Protein AF-A0A971CVR5-F1 (afdb_monomer_lite)

Structure (mmCIF, N/CA/C/O backbone):
data_AF-A0A971CVR5-F1
#
_entry.id   AF-A0A971CVR5-F1
#
loop_
_atom_site.group_PDB
_atom_site.id
_atom_site.type_symbol
_atom_site.label_atom_id
_atom_site.label_alt_id
_atom_site.label_comp_id
_atom_site.label_asym_id
_atom_site.label_entity_id
_atom_site.label_seq_id
_atom_site.pdbx_PDB_ins_code
_atom_site.Cartn_x
_atom_site.Cartn_y
_atom_site.Cartn_z
_atom_site.occupancy
_atom_site.B_iso_or_equiv
_atom_site.auth_seq_id
_atom_site.auth_comp_id
_atom_site.auth_asym_id
_atom_site.auth_atom_id
_atom_site.pdbx_PDB_model_num
ATOM 1 N N . MET A 1 1 ? -31.244 13.844 25.137 1.00 69.19 1 MET A N 1
ATOM 2 C CA . MET A 1 1 ? -29.932 13.414 24.613 1.00 69.19 1 MET A CA 1
ATOM 3 C C . MET A 1 1 ? -29.009 13.255 25.809 1.00 69.19 1 MET A C 1
ATOM 5 O O . MET A 1 1 ? -28.890 14.209 26.566 1.00 69.19 1 MET A O 1
ATOM 9 N N . ASN A 1 2 ? -28.491 12.051 26.063 1.00 87.88 2 ASN A N 1
ATOM 10 C CA . ASN A 1 2 ? -27.611 11.805 27.211 1.00 87.88 2 ASN A CA 1
ATOM 11 C C . ASN A 1 2 ? -26.233 12.445 26.916 1.00 87.88 2 ASN A C 1
ATOM 13 O O . ASN A 1 2 ? -25.740 12.256 25.800 1.00 87.88 2 ASN A O 1
ATOM 17 N N . PRO A 1 3 ? -25.625 13.217 27.841 1.00 91.69 3 PRO A N 1
ATOM 18 C CA . PRO A 1 3 ? -24.295 13.801 27.639 1.00 91.69 3 PRO A CA 1
ATOM 19 C C . PRO A 1 3 ? -23.203 12.768 27.315 1.00 91.69 3 PRO A C 1
ATOM 21 O O . PRO A 1 3 ? -22.214 13.131 26.688 1.00 91.69 3 PRO A O 1
ATOM 24 N N . ASP A 1 4 ? -23.394 11.492 27.661 1.00 93.69 4 ASP A N 1
ATOM 25 C CA . ASP A 1 4 ? -22.444 10.414 27.360 1.00 93.69 4 ASP A CA 1
ATOM 26 C C . ASP A 1 4 ? -22.493 9.903 25.908 1.00 93.69 4 ASP A C 1
ATOM 28 O O . ASP A 1 4 ? -21.575 9.206 25.477 1.00 93.69 4 ASP A O 1
ATOM 32 N N . CYS A 1 5 ? -23.530 10.236 25.126 1.00 96.50 5 CYS A N 1
ATOM 33 C CA . CYS A 1 5 ? -23.702 9.709 23.766 1.00 96.50 5 CYS A CA 1
ATOM 34 C C . CYS A 1 5 ? -22.482 9.916 22.840 1.00 96.50 5 CYS A C 1
ATOM 36 O O . CYS A 1 5 ? -22.153 8.973 22.124 1.00 96.50 5 CYS A O 1
ATOM 38 N N . PRO A 1 6 ? -21.800 11.081 22.811 1.00 96.31 6 PRO A N 1
ATOM 39 C CA . PRO A 1 6 ? -20.625 11.273 21.960 1.00 96.31 6 PRO A CA 1
ATOM 40 C C . PRO A 1 6 ? -19.495 10.289 22.285 1.00 96.31 6 PRO A C 1
ATOM 42 O O . PRO A 1 6 ? -19.036 9.586 21.393 1.00 96.31 6 PRO A O 1
ATOM 45 N N . ARG A 1 7 ? -19.143 10.144 23.569 1.00 96.88 7 ARG A N 1
ATOM 46 C CA . ARG A 1 7 ? -18.097 9.213 24.022 1.00 96.88 7 ARG A CA 1
ATOM 47 C C . ARG A 1 7 ? -18.426 7.761 23.670 1.00 96.88 7 ARG A C 1
ATOM 49 O O . ARG A 1 7 ? -17.560 6.999 23.261 1.00 96.88 7 ARG A O 1
ATOM 56 N N . ILE A 1 8 ? -19.696 7.378 23.793 1.00 97.31 8 ILE A N 1
ATOM 57 C CA . ILE A 1 8 ? -20.152 6.023 23.459 1.00 97.31 8 ILE A CA 1
ATOM 58 C C . ILE A 1 8 ? -20.068 5.738 21.954 1.00 97.31 8 ILE A C 1
ATOM 60 O O . ILE A 1 8 ? -19.832 4.594 21.563 1.00 97.31 8 ILE A O 1
ATOM 64 N N . ARG A 1 9 ? -20.229 6.749 21.091 1.00 97.31 9 ARG A N 1
ATOM 65 C CA . ARG A 1 9 ? -20.032 6.582 19.641 1.00 97.31 9 ARG A CA 1
ATOM 66 C C . ARG A 1 9 ? -18.574 6.295 19.293 1.00 97.31 9 ARG A C 1
ATOM 68 O O . ARG A 1 9 ? -18.331 5.434 18.449 1.00 97.31 9 ARG A O 1
ATOM 75 N N . ASP A 1 10 ? -17.639 6.941 19.984 1.00 97.12 10 ASP A N 1
ATOM 76 C CA . ASP A 1 10 ? -16.209 6.662 19.824 1.00 97.12 10 ASP A CA 1
ATOM 77 C C . ASP A 1 10 ? -15.906 5.216 20.248 1.00 97.12 10 ASP A C 1
ATOM 79 O O . ASP A 1 10 ? -15.412 4.432 19.439 1.00 97.12 10 ASP A O 1
ATOM 83 N N . TYR A 1 11 ? -16.376 4.793 21.431 1.00 97.81 11 TYR A N 1
ATOM 84 C CA . TYR A 1 11 ? -16.236 3.398 21.881 1.00 97.81 11 TYR A CA 1
ATOM 85 C C . TYR A 1 11 ? -16.892 2.386 20.938 1.00 97.81 11 TYR A C 1
ATOM 87 O O . TYR A 1 11 ? -16.401 1.274 20.779 1.00 97.81 11 TYR A O 1
ATOM 95 N N . THR A 1 12 ? -17.999 2.748 20.287 1.00 97.81 12 THR A N 1
ATOM 96 C CA . THR A 1 12 ? -18.646 1.879 19.293 1.00 97.81 12 THR A CA 1
ATOM 97 C C . THR A 1 12 ? -17.744 1.663 18.073 1.00 97.81 12 THR A C 1
ATOM 99 O O . THR A 1 12 ? -17.673 0.547 17.559 1.00 97.81 12 THR A O 1
ATOM 102 N N . SER A 1 13 ? -17.045 2.710 17.624 1.00 96.38 13 SER A N 1
ATOM 103 C CA . SER A 1 13 ? -16.100 2.637 16.500 1.00 96.38 13 SER A CA 1
ATOM 104 C C . SER A 1 13 ? -14.871 1.795 16.858 1.00 96.38 13 SER A C 1
ATOM 106 O O . SER A 1 13 ? -14.452 0.937 16.076 1.00 96.38 13 SER A O 1
ATOM 108 N N . ASP A 1 14 ? -14.357 1.975 18.075 1.00 97.50 14 ASP A N 1
ATOM 109 C CA . ASP A 1 14 ? -13.241 1.198 18.616 1.00 97.50 14 ASP A CA 1
ATOM 110 C C . ASP A 1 14 ? -13.609 -0.284 18.789 1.00 97.50 14 ASP A C 1
ATOM 112 O O . ASP A 1 14 ? -12.814 -1.168 18.468 1.00 97.50 14 ASP A O 1
ATOM 116 N N . ALA A 1 15 ? -14.835 -0.577 19.238 1.00 97.75 15 ALA A N 1
ATOM 117 C CA . ALA A 1 15 ? -15.323 -1.945 19.405 1.00 97.75 15 ALA A CA 1
ATOM 118 C C . ALA A 1 15 ? -15.439 -2.684 18.067 1.00 97.75 15 ALA A C 1
ATOM 120 O O . ALA A 1 15 ? -15.065 -3.850 17.974 1.00 97.75 15 ALA A O 1
ATOM 121 N N . ILE A 1 16 ? -15.938 -2.016 17.022 1.00 96.38 16 ILE A N 1
ATOM 122 C CA . ILE A 1 16 ? -16.038 -2.603 15.675 1.00 96.38 16 ILE A CA 1
ATOM 123 C C . ILE A 1 16 ? -14.648 -2.839 15.080 1.00 96.38 16 ILE A C 1
ATOM 125 O O . ILE A 1 16 ? -14.420 -3.864 14.447 1.00 96.38 16 ILE A O 1
ATOM 129 N N . SER A 1 17 ? -13.697 -1.948 15.364 1.00 94.75 17 SER A N 1
ATOM 130 C CA . SER A 1 17 ? -12.302 -2.096 14.934 1.00 94.75 17 SER A CA 1
ATOM 131 C C . SER A 1 17 ? -11.504 -3.113 15.769 1.00 94.75 17 SER A C 1
ATOM 133 O O . SER A 1 17 ? -10.343 -3.374 15.461 1.00 94.75 17 SER A O 1
ATOM 135 N N . GLY A 1 18 ? -12.090 -3.675 16.836 1.00 95.69 18 GLY A N 1
ATOM 136 C CA . GLY A 1 18 ? -11.433 -4.632 17.732 1.00 95.69 18 GLY A CA 1
ATOM 137 C C . GLY A 1 18 ? -10.331 -4.033 18.613 1.00 95.69 18 GLY A C 1
ATOM 138 O O . GLY A 1 18 ? -9.463 -4.767 19.079 1.00 95.69 18 GLY A O 1
ATOM 139 N N . ILE A 1 19 ? -10.337 -2.712 18.825 1.00 97.31 19 ILE A N 1
ATOM 140 C CA . ILE A 1 19 ? -9.318 -1.991 19.612 1.00 97.31 19 ILE A CA 1
ATOM 141 C C . ILE A 1 19 ? -9.831 -1.515 20.978 1.00 97.31 19 ILE A C 1
ATOM 143 O O . ILE A 1 19 ? -9.056 -0.954 21.753 1.00 97.31 19 ILE A O 1
ATOM 147 N N . LEU A 1 20 ? -11.117 -1.726 21.285 1.00 97.12 20 LEU A N 1
ATOM 148 C CA . LEU A 1 20 ? -11.704 -1.304 22.556 1.00 97.12 20 LEU A CA 1
ATOM 149 C C . LEU A 1 20 ? -11.209 -2.194 23.715 1.00 97.12 20 LEU A C 1
ATOM 151 O O . LEU A 1 20 ? -11.347 -3.415 23.639 1.00 97.12 20 LEU A O 1
ATOM 155 N N . PRO A 1 21 ? -10.676 -1.622 24.809 1.00 96.00 21 PRO A N 1
ATOM 156 C CA . PRO A 1 21 ? -10.308 -2.394 25.993 1.00 96.00 21 PRO A CA 1
ATOM 157 C C . PRO A 1 21 ? -11.518 -3.072 26.655 1.00 96.00 21 PRO A C 1
ATOM 159 O O . PRO A 1 21 ? -12.593 -2.480 26.758 1.00 96.00 21 PRO A O 1
ATOM 162 N N . GLU A 1 22 ? -11.327 -4.269 27.226 1.00 94.62 22 GLU A N 1
ATOM 163 C CA . GLU A 1 22 ? -12.397 -5.034 27.904 1.00 94.62 22 GLU A CA 1
ATOM 164 C C . GLU A 1 22 ? -13.122 -4.241 29.010 1.00 94.62 22 GLU A C 1
ATOM 166 O O . GLU A 1 22 ? -14.316 -4.434 29.254 1.00 94.62 22 GLU A O 1
ATOM 171 N N . ALA A 1 23 ? -12.410 -3.338 29.695 1.00 92.75 23 ALA A N 1
ATOM 172 C CA . ALA A 1 23 ? -12.989 -2.485 30.731 1.00 92.75 23 ALA A CA 1
ATOM 173 C C . ALA A 1 23 ? -14.074 -1.548 30.168 1.00 92.75 23 ALA A C 1
ATOM 175 O O . ALA A 1 23 ? -15.114 -1.353 30.803 1.00 92.75 23 ALA A O 1
ATOM 176 N N . ASP A 1 24 ? -13.858 -1.026 28.961 1.00 96.44 24 ASP A N 1
ATOM 177 C CA . ASP A 1 24 ? -14.758 -0.085 28.297 1.00 96.44 24 ASP A CA 1
ATOM 178 C C . ASP A 1 24 ? -15.895 -0.804 27.551 1.00 96.44 24 ASP A C 1
ATOM 180 O O . ASP A 1 24 ? -16.982 -0.243 27.394 1.00 96.44 24 ASP A O 1
ATOM 184 N N . GLU A 1 25 ? -15.715 -2.077 27.175 1.00 97.19 25 GLU A N 1
ATOM 185 C CA . GLU A 1 25 ? -16.780 -2.890 26.568 1.00 97.19 25 GLU A CA 1
ATOM 186 C C . GLU A 1 25 ? -18.010 -3.024 27.471 1.00 97.19 25 GLU A C 1
ATOM 188 O O . GLU A 1 25 ? -19.149 -3.005 26.991 1.00 97.19 25 GLU A O 1
ATOM 193 N N . ARG A 1 26 ? -17.803 -3.168 28.787 1.00 96.31 26 ARG A N 1
ATOM 194 C CA . ARG A 1 26 ? -18.912 -3.271 29.745 1.00 96.31 26 ARG A CA 1
ATOM 195 C C . ARG A 1 26 ? -19.716 -1.976 29.789 1.00 96.31 26 ARG A C 1
ATOM 197 O O . ARG A 1 26 ? -20.938 -2.028 29.688 1.00 96.31 26 ARG A O 1
ATOM 204 N N . ALA A 1 27 ? -19.031 -0.836 29.875 1.00 95.62 27 ALA A N 1
ATOM 205 C CA . ALA A 1 27 ? -19.663 0.481 29.886 1.00 95.62 27 ALA A CA 1
ATOM 206 C C . ALA A 1 27 ? -20.414 0.763 28.573 1.00 95.62 27 ALA A C 1
ATOM 208 O O . ALA A 1 27 ? -21.533 1.281 28.591 1.00 95.62 27 ALA A O 1
ATOM 209 N N . LEU A 1 28 ? -19.833 0.368 27.435 1.00 97.75 28 LEU A N 1
ATOM 210 C CA . LEU A 1 28 ? -20.495 0.425 26.135 1.00 97.75 28 LEU A CA 1
ATOM 211 C C . LEU A 1 28 ? -21.785 -0.410 26.138 1.00 97.75 28 LEU A C 1
ATOM 213 O O . LEU A 1 28 ? -22.838 0.095 25.751 1.00 97.75 28 LEU A O 1
ATOM 217 N N . ARG A 1 29 ? -21.730 -1.660 26.611 1.00 97.88 29 ARG A N 1
ATOM 218 C CA . ARG A 1 29 ? -22.889 -2.566 26.655 1.00 97.88 29 ARG A CA 1
ATOM 219 C C . ARG A 1 29 ? -24.017 -2.016 27.528 1.00 97.88 29 ARG A C 1
ATOM 221 O O . ARG A 1 29 ? -25.142 -1.901 27.050 1.00 97.88 29 ARG A O 1
ATOM 228 N N . GLU A 1 30 ? -23.697 -1.590 28.749 1.00 97.00 30 GLU A N 1
ATOM 229 C CA . GLU A 1 30 ? -24.663 -0.985 29.676 1.00 97.00 30 GLU A CA 1
ATOM 230 C C . GLU A 1 30 ? -25.354 0.243 29.060 1.00 97.00 30 GLU A C 1
ATOM 232 O O . GLU A 1 30 ? -26.570 0.414 29.180 1.00 97.00 30 GLU A O 1
ATOM 237 N N . HIS A 1 31 ? -24.612 1.085 28.334 1.00 97.62 31 HIS A N 1
ATOM 238 C CA . HIS A 1 31 ? -25.202 2.243 27.667 1.00 97.62 31 HIS A CA 1
ATOM 239 C C . HIS A 1 31 ? -26.087 1.857 26.472 1.00 97.62 31 HIS A C 1
ATOM 241 O O . HIS A 1 31 ? -27.156 2.445 26.286 1.00 97.62 31 HIS A O 1
ATOM 247 N N . LEU A 1 32 ? -25.670 0.891 25.647 1.00 97.69 32 LEU A N 1
ATOM 248 C CA . LEU A 1 32 ? -26.456 0.427 24.495 1.00 97.69 32 LEU A CA 1
ATOM 249 C C . LEU A 1 32 ? -27.779 -0.231 24.921 1.00 97.69 32 LEU A C 1
ATOM 251 O O . LEU A 1 32 ? -28.779 -0.132 24.198 1.00 97.69 32 LEU A O 1
ATOM 255 N N . ASP A 1 33 ? -27.822 -0.829 26.110 1.00 98.00 33 ASP A N 1
ATOM 256 C CA . ASP A 1 33 ? -29.047 -1.366 26.706 1.00 98.00 33 ASP A CA 1
ATOM 257 C C . ASP A 1 33 ? -30.025 -0.246 27.105 1.00 98.00 33 ASP A C 1
ATOM 259 O O . ASP A 1 33 ? -31.235 -0.376 26.899 1.00 98.00 33 ASP A O 1
ATOM 263 N N . GLY A 1 34 ? -29.509 0.895 27.578 1.00 96.94 34 GLY A N 1
ATOM 264 C CA . GLY A 1 34 ? -30.307 2.047 28.016 1.00 96.94 34 GLY A CA 1
ATOM 265 C C . GLY A 1 34 ? -30.623 3.104 26.947 1.00 96.94 34 GLY A C 1
ATOM 266 O O . GLY A 1 34 ? -31.540 3.904 27.139 1.00 96.94 34 GLY A O 1
ATOM 267 N N . CYS A 1 35 ? -29.895 3.148 25.825 1.00 98.12 35 CYS A N 1
ATOM 268 C CA . CYS A 1 35 ? -30.003 4.227 24.837 1.00 98.12 35 CYS A CA 1
ATOM 269 C C . CYS A 1 35 ? -30.315 3.724 23.417 1.00 98.12 35 CYS A C 1
ATOM 271 O O . CYS A 1 35 ? -29.442 3.237 22.696 1.00 98.12 35 CYS A O 1
ATOM 273 N N . ALA A 1 36 ? -31.563 3.920 22.972 1.00 97.31 36 ALA A N 1
ATOM 274 C CA . ALA A 1 36 ? -32.029 3.478 21.653 1.00 97.31 36 ALA A CA 1
ATOM 275 C C . ALA A 1 36 ? -31.284 4.132 20.471 1.00 97.31 36 ALA A C 1
ATOM 277 O O . ALA A 1 36 ? -31.039 3.473 19.461 1.00 97.31 36 ALA A O 1
ATOM 278 N N . ASP A 1 37 ? -30.896 5.406 20.584 1.00 96.62 37 ASP A N 1
ATOM 279 C CA . ASP A 1 37 ? -30.197 6.109 19.501 1.00 96.62 37 ASP A CA 1
ATOM 280 C C . ASP A 1 37 ? -28.762 5.603 19.314 1.00 96.62 37 ASP A C 1
ATOM 282 O O . ASP A 1 37 ? -28.324 5.403 18.180 1.00 96.62 37 ASP A O 1
ATOM 286 N N . CYS A 1 38 ? -28.044 5.337 20.411 1.00 97.69 38 CYS A N 1
ATOM 287 C CA . CYS A 1 38 ? -26.713 4.728 20.356 1.00 97.69 38 CYS A CA 1
ATOM 288 C C . CYS A 1 38 ? -26.777 3.290 19.824 1.00 97.69 38 CYS A C 1
ATOM 290 O O . CYS A 1 38 ? -25.912 2.895 19.047 1.00 97.69 38 CYS A O 1
ATOM 292 N N . ARG A 1 39 ? -27.832 2.532 20.153 1.00 98.19 39 ARG A N 1
ATOM 293 C CA . ARG A 1 39 ? -28.061 1.194 19.588 1.00 98.19 39 ARG A CA 1
ATOM 294 C C . ARG A 1 39 ? -28.249 1.227 18.074 1.00 98.19 39 ARG A C 1
ATOM 296 O O . ARG A 1 39 ? -27.548 0.516 17.363 1.00 98.19 39 ARG A O 1
ATOM 303 N N . ARG A 1 40 ? -29.120 2.112 17.575 1.00 98.25 40 ARG A N 1
ATOM 304 C CA . ARG A 1 40 ? -29.338 2.297 16.129 1.00 98.25 40 ARG A CA 1
ATOM 305 C C . ARG A 1 40 ? -28.052 2.715 15.412 1.00 98.25 40 ARG A C 1
ATOM 307 O O . ARG A 1 40 ? -27.778 2.247 14.309 1.00 98.25 40 ARG A O 1
ATOM 314 N N . TYR A 1 41 ? -27.258 3.585 16.037 1.00 97.19 41 TYR A N 1
ATOM 315 C CA . TYR A 1 41 ? -25.949 3.976 15.516 1.00 97.19 41 TYR A CA 1
ATOM 316 C C . TYR A 1 41 ? -24.994 2.777 15.419 1.00 97.19 41 TYR A C 1
ATOM 318 O O . TYR A 1 41 ? -24.432 2.542 14.353 1.00 97.19 41 TYR A O 1
ATOM 326 N N . ALA A 1 42 ? -24.871 1.980 16.485 1.00 98.00 42 ALA A N 1
ATOM 327 C CA . ALA A 1 42 ? -24.022 0.791 16.499 1.00 98.00 42 ALA A CA 1
ATOM 328 C C . ALA A 1 42 ? -24.444 -0.252 15.453 1.00 98.00 42 ALA A C 1
ATOM 330 O O . ALA A 1 42 ? -23.595 -0.826 14.777 1.00 98.00 42 ALA A O 1
ATOM 331 N N . GLU A 1 43 ? -25.747 -0.474 15.276 1.00 98.44 43 GLU A N 1
ATOM 332 C CA . GLU A 1 43 ? -26.280 -1.353 14.228 1.00 98.44 43 GLU A CA 1
ATOM 333 C C . GLU A 1 43 ? -25.948 -0.836 12.823 1.00 98.44 43 GLU A C 1
ATOM 335 O O . GLU A 1 43 ? -25.512 -1.609 11.971 1.00 98.44 43 GLU A O 1
ATOM 340 N N . THR A 1 44 ? -26.097 0.472 12.594 1.00 98.25 44 THR A N 1
ATOM 341 C CA . THR A 1 44 ? -25.759 1.106 11.309 1.00 98.25 44 THR A CA 1
ATOM 342 C C . THR A 1 44 ? -24.275 0.941 10.994 1.00 98.25 44 THR A C 1
ATOM 344 O O . THR A 1 44 ? -23.920 0.547 9.884 1.00 98.25 44 THR A O 1
ATOM 347 N N . LEU A 1 45 ? -23.404 1.193 11.974 1.00 97.75 45 LEU A N 1
ATOM 348 C CA . LEU A 1 45 ? -21.960 1.093 11.788 1.00 97.75 45 LEU A CA 1
ATOM 349 C C . LEU A 1 45 ? -21.522 -0.359 11.534 1.00 97.75 45 LEU A C 1
ATOM 351 O O . LEU A 1 45 ? -20.723 -0.602 10.637 1.00 97.75 45 LEU A O 1
ATOM 355 N N . LYS A 1 46 ? -22.122 -1.340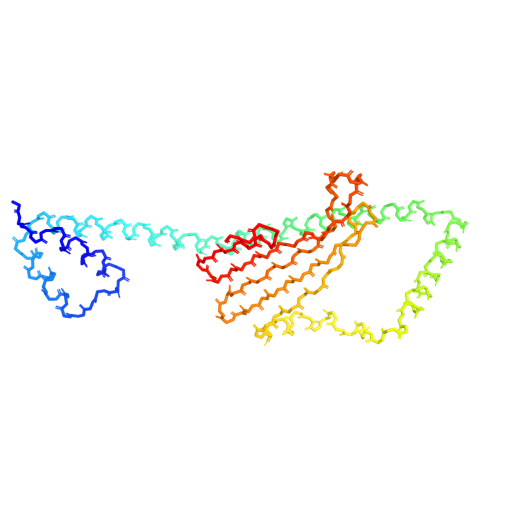 12.225 1.00 97.75 46 LYS A N 1
ATOM 356 C CA . LYS A 1 46 ? -21.895 -2.774 11.957 1.00 97.75 46 LYS A CA 1
ATOM 357 C C . LYS A 1 46 ? -22.317 -3.192 10.548 1.00 97.75 46 LYS A C 1
ATOM 359 O O . LYS A 1 46 ? -21.635 -3.991 9.916 1.00 97.75 46 LYS A O 1
ATOM 364 N N . GLN A 1 47 ? -23.438 -2.672 10.047 1.00 98.19 47 GLN A N 1
ATOM 365 C CA . GLN A 1 47 ? -23.869 -2.949 8.673 1.00 98.19 47 GLN A CA 1
ATOM 366 C C . GLN A 1 47 ? -22.891 -2.364 7.648 1.00 98.19 47 GLN A C 1
ATOM 368 O O . GLN A 1 47 ? -22.575 -3.026 6.663 1.00 98.19 47 GLN A O 1
ATOM 373 N N . GLN A 1 48 ? -22.397 -1.145 7.879 1.00 97.69 48 GLN A N 1
ATOM 374 C CA . GLN A 1 48 ? -21.399 -0.516 7.010 1.00 97.69 48 GLN A CA 1
ATOM 375 C C . GLN A 1 48 ? -20.076 -1.289 7.002 1.00 97.69 48 GLN A C 1
ATOM 377 O O . GLN A 1 48 ? -19.534 -1.540 5.927 1.00 97.69 48 GLN A O 1
ATOM 382 N N . ASP A 1 49 ? -19.599 -1.710 8.172 1.00 97.25 49 ASP A N 1
ATOM 383 C CA . ASP A 1 49 ? -18.396 -2.534 8.309 1.00 97.25 49 ASP A CA 1
ATOM 384 C C . ASP A 1 49 ? -18.526 -3.865 7.550 1.00 97.25 49 ASP A C 1
ATOM 386 O O . ASP A 1 49 ? -17.667 -4.206 6.740 1.00 97.25 49 ASP A O 1
ATOM 390 N N . ALA A 1 50 ? -19.664 -4.556 7.681 1.00 96.88 50 ALA A N 1
ATOM 391 C CA . ALA A 1 50 ? -19.927 -5.793 6.943 1.00 96.88 50 ALA A CA 1
ATOM 392 C C . ALA A 1 50 ? -19.922 -5.598 5.412 1.00 96.88 50 ALA A C 1
ATOM 394 O O . ALA A 1 50 ? -19.416 -6.450 4.681 1.00 96.88 50 ALA A O 1
ATOM 395 N N . ILE A 1 51 ? -20.456 -4.475 4.913 1.00 97.81 51 ILE A N 1
ATOM 396 C CA . ILE A 1 51 ? -20.426 -4.135 3.480 1.00 97.81 51 ILE A CA 1
ATOM 397 C C . ILE A 1 51 ? -18.988 -3.890 3.006 1.00 97.81 51 ILE A C 1
ATOM 399 O O . ILE A 1 51 ? -18.617 -4.338 1.918 1.00 97.81 51 ILE A O 1
ATOM 403 N N . LEU A 1 52 ? -18.177 -3.188 3.801 1.00 97.00 52 LEU A N 1
ATOM 404 C CA . LEU A 1 52 ? -16.769 -2.948 3.482 1.00 97.00 52 LEU A CA 1
ATOM 405 C C . LEU A 1 52 ? -15.972 -4.255 3.487 1.00 97.00 52 LEU A C 1
ATOM 407 O O . LEU A 1 52 ? -15.231 -4.510 2.538 1.00 97.00 52 LEU A O 1
ATOM 411 N N . ALA A 1 53 ? -16.169 -5.105 4.495 1.00 96.50 53 ALA A N 1
ATOM 412 C CA . ALA A 1 53 ? -15.530 -6.412 4.588 1.00 96.50 53 ALA A CA 1
ATOM 413 C C . ALA A 1 53 ? -15.854 -7.296 3.370 1.00 96.50 53 ALA A C 1
ATOM 415 O O . ALA A 1 53 ? -14.947 -7.859 2.758 1.00 96.50 53 ALA A O 1
ATOM 416 N N . ASP A 1 54 ? -17.124 -7.362 2.956 1.00 98.00 54 ASP A N 1
ATOM 417 C CA . ASP A 1 54 ? -17.537 -8.077 1.740 1.00 98.00 54 ASP A CA 1
ATOM 418 C C . ASP A 1 54 ? -16.909 -7.484 0.466 1.00 98.00 54 ASP A C 1
ATOM 420 O O . ASP A 1 54 ? -16.487 -8.211 -0.439 1.00 98.00 54 ASP A O 1
ATOM 424 N N . HIS A 1 55 ? -16.816 -6.156 0.375 1.00 97.69 55 HIS A N 1
ATOM 425 C CA . HIS A 1 55 ? -16.179 -5.500 -0.762 1.00 97.69 55 HIS A CA 1
ATOM 426 C C . HIS A 1 55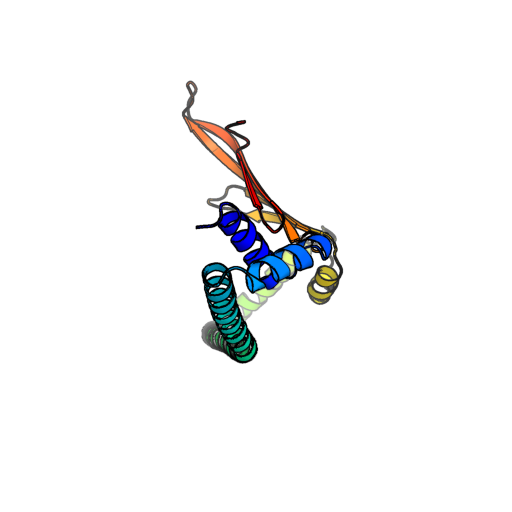 ? -14.691 -5.858 -0.871 1.00 97.69 55 HIS A C 1
ATOM 428 O O . HIS A 1 55 ? -14.233 -6.224 -1.956 1.00 97.69 55 HIS A O 1
ATOM 434 N N . PHE A 1 56 ? -13.951 -5.804 0.239 1.00 95.31 56 PHE A N 1
ATOM 435 C CA . PHE A 1 56 ? -12.544 -6.203 0.268 1.00 95.31 56 PHE A CA 1
ATOM 436 C C . PHE A 1 56 ? -12.367 -7.691 -0.039 1.00 95.31 56 PHE A C 1
ATOM 438 O O . PHE A 1 56 ? -11.517 -8.032 -0.857 1.00 95.31 56 PHE A O 1
ATOM 445 N N . ALA A 1 57 ? -13.231 -8.560 0.490 1.00 96.31 57 ALA A N 1
ATOM 446 C CA . ALA A 1 57 ? -13.201 -9.987 0.174 1.00 96.31 57 ALA A CA 1
ATOM 447 C C . ALA A 1 57 ? -13.387 -10.260 -1.331 1.00 96.31 57 ALA A C 1
ATOM 449 O O . ALA A 1 57 ? -12.706 -11.116 -1.897 1.00 96.31 57 ALA A O 1
ATOM 450 N N . ARG A 1 58 ? -14.267 -9.510 -2.010 1.00 97.50 58 ARG A N 1
ATOM 451 C CA . ARG A 1 58 ? -14.429 -9.598 -3.472 1.00 97.50 58 ARG A CA 1
ATOM 452 C C . ARG A 1 58 ? -13.207 -9.093 -4.230 1.00 97.50 58 ARG A C 1
ATOM 454 O O . ARG A 1 58 ? -12.811 -9.722 -5.207 1.00 97.50 58 ARG A O 1
ATOM 461 N N . ILE A 1 59 ? -12.598 -7.990 -3.788 1.00 95.06 59 ILE A N 1
ATOM 462 C CA . ILE A 1 59 ? -11.339 -7.509 -4.375 1.00 95.06 59 ILE A CA 1
ATOM 463 C C . ILE A 1 59 ? -10.271 -8.597 -4.258 1.00 95.06 59 ILE A C 1
ATOM 465 O O . ILE A 1 59 ? -9.660 -8.941 -5.267 1.00 95.06 59 ILE A O 1
ATOM 469 N N . ASP A 1 60 ? -10.087 -9.168 -3.069 1.00 93.81 60 ASP A N 1
ATOM 470 C CA . ASP A 1 60 ? -9.087 -10.206 -2.816 1.00 93.81 60 ASP A CA 1
ATOM 471 C C . ASP A 1 60 ? -9.337 -11.465 -3.654 1.00 93.81 60 ASP A C 1
ATOM 473 O O . ASP A 1 60 ? -8.398 -12.018 -4.230 1.00 93.81 60 ASP A O 1
ATOM 477 N N . ALA A 1 61 ? -10.597 -11.882 -3.803 1.00 95.12 61 ALA A N 1
ATOM 478 C CA . ALA A 1 61 ? -10.974 -12.993 -4.675 1.00 95.12 61 ALA A CA 1
ATOM 479 C C . ALA A 1 61 ? -10.659 -12.720 -6.161 1.00 95.12 61 ALA A C 1
ATOM 481 O O . ALA A 1 61 ? -10.267 -13.636 -6.888 1.00 95.12 61 ALA A O 1
ATOM 482 N N . ASP A 1 62 ? -10.771 -11.465 -6.607 1.00 96.44 62 ASP A N 1
ATOM 483 C CA . ASP A 1 62 ? -10.469 -11.039 -7.979 1.00 96.44 62 ASP A CA 1
ATOM 484 C C . ASP A 1 62 ? -8.965 -10.819 -8.238 1.00 96.44 62 ASP A C 1
ATOM 486 O O . ASP A 1 62 ? -8.519 -10.828 -9.395 1.00 96.44 62 ASP A O 1
ATOM 490 N N . MET A 1 63 ? -8.154 -10.604 -7.196 1.00 94.81 63 MET A N 1
ATOM 491 C CA . MET A 1 63 ? -6.729 -10.269 -7.328 1.00 94.81 63 MET A CA 1
ATOM 492 C C . MET A 1 63 ? -5.912 -11.291 -8.137 1.00 94.81 63 MET A C 1
ATOM 494 O O . MET A 1 63 ? -5.114 -10.857 -8.978 1.00 94.81 63 MET A O 1
ATOM 498 N N . PRO A 1 64 ? -6.093 -12.620 -7.987 1.00 94.81 64 PRO A N 1
ATOM 499 C CA . PRO A 1 64 ? -5.410 -13.601 -8.828 1.00 94.81 64 PRO A CA 1
ATOM 500 C C . PRO A 1 64 ? -5.695 -13.406 -10.321 1.00 94.81 64 PRO A C 1
ATOM 502 O O . PRO A 1 64 ? -4.766 -13.402 -11.128 1.00 94.81 64 PRO A O 1
ATOM 505 N N . ALA A 1 65 ? -6.955 -13.162 -10.695 1.00 94.75 65 ALA A N 1
ATOM 506 C CA . ALA A 1 65 ? -7.341 -12.950 -12.088 1.00 94.75 65 ALA A CA 1
ATOM 507 C C . ALA A 1 65 ? -6.733 -11.657 -12.652 1.00 94.75 65 ALA A C 1
ATOM 509 O O . ALA A 1 65 ? -6.195 -11.655 -13.765 1.00 94.75 65 ALA A O 1
ATOM 510 N N . ARG A 1 66 ? -6.745 -10.570 -11.866 1.00 93.56 66 ARG A N 1
ATOM 511 C CA . ARG A 1 66 ? -6.099 -9.298 -12.232 1.00 93.56 66 ARG A CA 1
ATOM 512 C C . ARG A 1 66 ? -4.594 -9.470 -12.422 1.00 93.56 66 ARG A C 1
ATOM 514 O O . ARG A 1 66 ? -4.054 -9.020 -13.430 1.00 93.56 66 ARG A O 1
ATOM 521 N N . ARG A 1 67 ? -3.925 -10.186 -11.514 1.00 92.50 67 ARG A N 1
ATOM 522 C CA . ARG A 1 67 ? -2.495 -10.508 -11.623 1.00 92.50 67 ARG A CA 1
ATOM 523 C C . ARG A 1 67 ? -2.196 -11.296 -12.897 1.00 92.50 67 ARG A C 1
ATOM 525 O O . ARG A 1 67 ? -1.299 -10.918 -13.644 1.00 92.50 67 ARG A O 1
ATOM 532 N N . SER A 1 68 ? -2.959 -12.350 -13.182 1.00 94.12 68 SER A N 1
ATOM 533 C CA . SER A 1 68 ? -2.795 -13.143 -14.407 1.00 94.12 68 SER A CA 1
ATOM 534 C C . SER A 1 68 ? -3.062 -12.335 -15.677 1.00 94.12 68 SER A C 1
ATOM 536 O O . SER A 1 68 ? -2.441 -12.584 -16.707 1.00 94.12 68 SER A O 1
ATOM 538 N N . HIS A 1 69 ? -3.983 -11.372 -15.640 1.00 93.75 69 HIS A N 1
ATOM 539 C CA . HIS A 1 69 ? -4.206 -10.458 -16.757 1.00 93.75 69 HIS A CA 1
ATOM 540 C C . HIS A 1 69 ? -2.997 -9.542 -16.991 1.00 93.75 69 HIS A C 1
ATOM 542 O O . HIS A 1 69 ? -2.541 -9.424 -18.124 1.00 93.75 69 HIS A O 1
ATOM 548 N N . VAL A 1 70 ? -2.447 -8.945 -15.929 1.00 93.19 70 VAL A N 1
ATOM 549 C CA . VAL A 1 70 ? -1.253 -8.087 -16.020 1.00 93.19 70 VAL A CA 1
ATOM 550 C C . VAL A 1 70 ? -0.049 -8.866 -16.545 1.00 93.19 70 VAL A C 1
ATOM 552 O O . VAL A 1 70 ? 0.616 -8.390 -17.458 1.00 93.19 70 VAL A O 1
ATOM 555 N N . LEU A 1 71 ? 0.203 -10.074 -16.031 1.00 92.69 71 LEU A N 1
ATOM 556 C CA . LEU A 1 71 ? 1.311 -10.910 -16.507 1.00 92.69 71 LEU A CA 1
ATOM 557 C C . LEU A 1 71 ? 1.168 -11.248 -17.996 1.00 92.69 71 LEU A C 1
ATOM 559 O O . LEU A 1 71 ? 2.100 -11.017 -18.755 1.00 92.69 71 LEU A O 1
ATOM 563 N N . ARG A 1 72 ? -0.024 -11.663 -18.444 1.00 93.88 72 ARG A N 1
ATOM 564 C CA . ARG A 1 72 ? -0.276 -11.912 -19.874 1.00 93.88 72 ARG A CA 1
ATOM 565 C C . ARG A 1 72 ? -0.090 -10.669 -20.740 1.00 93.88 72 ARG A C 1
ATOM 567 O O . ARG A 1 72 ? 0.387 -10.781 -21.863 1.00 93.88 72 ARG A O 1
ATOM 574 N N . ALA A 1 73 ? -0.481 -9.496 -20.246 1.00 91.00 73 ALA A N 1
ATOM 575 C CA . ALA A 1 73 ? -0.274 -8.247 -20.970 1.00 91.00 73 ALA A CA 1
ATOM 576 C C . ALA A 1 73 ? 1.222 -7.922 -21.116 1.00 91.00 73 ALA A C 1
ATOM 578 O O . ALA A 1 73 ? 1.643 -7.483 -22.183 1.00 91.00 73 ALA A O 1
ATOM 579 N N . ILE A 1 74 ? 2.025 -8.179 -20.077 1.00 88.31 74 ILE A N 1
ATOM 580 C CA . ILE A 1 74 ? 3.486 -8.032 -20.128 1.00 88.31 74 ILE A CA 1
ATOM 581 C C . ILE A 1 74 ? 4.085 -9.018 -21.136 1.00 88.31 74 ILE A C 1
ATOM 583 O O . ILE A 1 74 ? 4.843 -8.596 -22.008 1.00 88.31 74 ILE A O 1
ATOM 587 N N . ASP A 1 75 ? 3.704 -10.294 -21.069 1.00 87.69 75 ASP A N 1
ATOM 588 C CA . ASP A 1 75 ? 4.205 -11.328 -21.981 1.00 87.69 75 ASP A CA 1
ATOM 589 C C . ASP A 1 75 ? 3.893 -10.983 -23.444 1.00 87.69 75 ASP A C 1
ATOM 591 O O . ASP A 1 75 ? 4.780 -11.025 -24.294 1.00 87.69 75 ASP A O 1
ATOM 595 N N . ALA A 1 76 ? 2.670 -10.528 -23.733 1.00 88.75 76 ALA A N 1
ATOM 596 C CA . ALA A 1 76 ? 2.270 -10.124 -25.080 1.00 88.75 76 ALA A CA 1
ATOM 597 C C . ALA A 1 76 ? 3.103 -8.948 -25.628 1.00 88.75 76 ALA A C 1
ATOM 599 O O . ALA A 1 76 ? 3.448 -8.924 -26.812 1.00 88.75 76 ALA A O 1
ATOM 600 N N . VAL A 1 77 ? 3.451 -7.973 -24.779 1.00 86.50 77 VAL A N 1
ATOM 601 C CA . VAL A 1 77 ? 4.325 -6.853 -25.167 1.00 86.50 77 VAL A CA 1
ATOM 602 C C . VAL A 1 77 ? 5.749 -7.347 -25.435 1.00 86.50 77 VAL A C 1
ATOM 604 O O . VAL A 1 77 ? 6.346 -6.966 -26.445 1.00 86.50 77 VAL A O 1
ATOM 607 N N . CYS A 1 78 ? 6.278 -8.222 -24.577 1.00 80.94 78 CYS A N 1
ATOM 608 C CA . CYS A 1 78 ? 7.604 -8.817 -24.743 1.00 80.94 78 CYS A CA 1
ATOM 609 C C . CYS A 1 78 ? 7.709 -9.632 -26.041 1.00 80.94 78 CYS A C 1
ATOM 611 O O . CYS A 1 78 ? 8.670 -9.465 -26.794 1.00 80.94 78 CYS A O 1
ATOM 613 N N . GLU A 1 79 ? 6.711 -10.463 -26.347 1.00 81.00 79 GLU A N 1
ATOM 614 C CA . GLU A 1 79 ? 6.669 -11.250 -27.582 1.00 81.00 79 GLU A CA 1
ATOM 615 C C . GLU A 1 79 ? 6.628 -10.350 -28.823 1.00 81.00 79 GLU A C 1
ATOM 617 O O . GLU A 1 79 ? 7.425 -10.528 -29.749 1.00 81.00 79 GLU A O 1
ATOM 622 N N . ALA A 1 80 ? 5.766 -9.328 -28.831 1.00 78.25 80 ALA A N 1
ATOM 623 C CA . ALA A 1 80 ? 5.698 -8.369 -29.933 1.00 78.25 80 ALA A CA 1
ATOM 624 C C . ALA A 1 80 ? 7.038 -7.640 -30.144 1.00 78.25 80 ALA A C 1
ATOM 626 O O . ALA A 1 80 ? 7.473 -7.423 -31.280 1.00 78.25 80 ALA A O 1
ATOM 627 N N . GLN A 1 81 ? 7.734 -7.294 -29.059 1.00 74.62 81 GLN A N 1
ATOM 628 C CA . GLN A 1 81 ? 9.044 -6.656 -29.125 1.00 74.62 81 GLN A CA 1
ATOM 629 C C . GLN A 1 81 ? 10.127 -7.610 -29.652 1.00 74.62 81 GLN A C 1
ATOM 631 O O . GLN A 1 81 ? 10.939 -7.209 -30.490 1.00 74.62 81 GLN A O 1
ATOM 636 N N . GLN A 1 82 ? 10.118 -8.878 -29.235 1.00 72.00 82 GLN A N 1
ATOM 637 C CA . GLN A 1 82 ? 11.075 -9.887 -29.696 1.00 72.00 82 GLN A CA 1
ATOM 638 C C . GLN A 1 82 ? 10.952 -10.155 -31.203 1.00 72.00 82 GLN A C 1
ATOM 640 O O . GLN A 1 82 ? 11.969 -10.249 -31.897 1.00 72.00 82 GLN A O 1
ATOM 645 N N . TRP A 1 83 ? 9.728 -10.211 -31.736 1.00 67.75 83 TRP A N 1
ATOM 646 C CA . TRP A 1 83 ? 9.491 -10.357 -33.176 1.00 67.75 83 TRP A CA 1
ATOM 647 C C . TRP A 1 83 ? 10.036 -9.171 -33.976 1.00 67.75 83 TRP A C 1
ATOM 649 O O . TRP A 1 83 ? 10.679 -9.373 -35.008 1.00 67.75 83 TRP A O 1
ATOM 659 N N . ASN A 1 84 ? 9.871 -7.945 -33.475 1.00 68.62 84 ASN A N 1
ATOM 660 C CA . ASN A 1 84 ? 10.426 -6.754 -34.122 1.00 68.62 84 ASN A CA 1
ATOM 661 C C . ASN A 1 84 ? 11.961 -6.771 -34.143 1.00 68.62 84 ASN A C 1
ATOM 663 O O . ASN A 1 84 ? 12.563 -6.486 -35.179 1.00 68.62 84 ASN A O 1
ATOM 667 N N . VAL A 1 85 ? 12.607 -7.181 -33.046 1.00 66.62 85 VAL A N 1
ATOM 668 C CA . VAL A 1 85 ? 14.071 -7.330 -33.003 1.00 66.62 85 VAL A CA 1
ATOM 669 C C . VAL A 1 85 ? 14.539 -8.403 -33.989 1.00 66.62 85 VAL A C 1
ATOM 671 O O . VAL A 1 85 ? 15.510 -8.186 -34.711 1.00 66.62 85 VAL A O 1
ATOM 674 N N . PHE A 1 86 ? 13.835 -9.534 -34.080 1.00 66.88 86 PHE A N 1
ATOM 675 C CA . PHE A 1 86 ? 14.218 -10.626 -34.975 1.00 66.88 86 PHE A CA 1
ATOM 676 C C . PHE A 1 86 ? 14.053 -10.264 -36.459 1.00 66.88 86 PHE A C 1
ATOM 678 O O . PHE A 1 86 ? 14.923 -10.585 -37.270 1.00 66.88 86 PHE A O 1
ATOM 685 N N . VAL A 1 87 ? 12.979 -9.558 -36.832 1.00 69.69 87 VAL A N 1
ATOM 686 C CA . VAL A 1 87 ? 12.753 -9.094 -38.214 1.00 69.69 87 VAL A CA 1
ATOM 687 C C . VAL A 1 87 ? 13.807 -8.063 -38.626 1.00 69.69 87 VAL A C 1
ATOM 689 O O . VAL A 1 87 ? 14.385 -8.182 -39.709 1.00 69.69 87 VAL A O 1
ATOM 692 N N . VAL A 1 88 ? 14.123 -7.105 -37.749 1.00 65.94 88 VAL A N 1
ATOM 693 C CA . VAL A 1 88 ? 15.170 -6.103 -38.004 1.00 65.94 88 VAL A CA 1
ATOM 694 C C . VAL A 1 88 ? 16.552 -6.760 -38.090 1.00 65.94 88 VAL A C 1
ATOM 696 O O . VAL A 1 88 ? 17.281 -6.533 -39.056 1.00 65.94 88 VAL A O 1
ATOM 699 N N . ALA A 1 89 ? 16.900 -7.642 -37.147 1.00 63.59 89 ALA A N 1
ATOM 700 C CA . ALA A 1 89 ? 18.173 -8.364 -37.161 1.00 63.59 89 ALA A CA 1
ATOM 701 C C . ALA A 1 89 ? 18.326 -9.239 -38.416 1.00 63.59 89 ALA A C 1
ATOM 703 O O . ALA A 1 89 ? 19.397 -9.274 -39.025 1.00 63.59 89 ALA A O 1
ATOM 704 N N . ARG A 1 90 ? 17.247 -9.901 -38.856 1.00 68.00 90 ARG A N 1
ATOM 705 C CA . ARG A 1 90 ? 17.244 -10.717 -40.076 1.00 68.00 90 ARG A CA 1
ATOM 706 C C . ARG A 1 90 ? 17.442 -9.875 -41.337 1.00 68.00 90 ARG A C 1
ATOM 708 O O . ARG A 1 90 ? 18.181 -10.313 -42.211 1.00 68.00 90 ARG A O 1
ATOM 715 N N . GLY A 1 91 ? 16.848 -8.683 -41.419 1.00 66.50 91 GLY A N 1
ATOM 716 C CA . GLY A 1 91 ? 17.068 -7.753 -42.535 1.00 66.50 91 GLY A CA 1
ATOM 717 C C . GLY A 1 91 ? 18.496 -7.198 -42.595 1.00 66.50 91 GLY A C 1
ATOM 718 O O . GLY A 1 91 ? 19.034 -6.974 -43.677 1.00 66.50 91 GLY A O 1
ATOM 719 N N . ILE A 1 92 ? 19.149 -7.034 -41.442 1.00 60.19 92 ILE A N 1
ATOM 720 C CA . ILE A 1 92 ? 20.542 -6.575 -41.376 1.00 60.19 92 ILE A CA 1
ATOM 721 C C . ILE A 1 92 ? 21.516 -7.713 -41.723 1.00 60.19 92 ILE A C 1
ATOM 723 O O . ILE A 1 92 ? 22.502 -7.474 -42.411 1.00 60.19 92 ILE A O 1
ATOM 727 N N . LEU A 1 93 ? 21.242 -8.960 -41.322 1.00 55.25 93 LEU A N 1
ATOM 728 C CA . LEU A 1 93 ? 22.131 -10.122 -41.516 1.00 55.25 93 LEU A CA 1
ATOM 729 C C . LEU A 1 93 ? 22.026 -10.814 -42.892 1.00 55.25 93 LEU A C 1
ATOM 731 O O . LEU A 1 93 ? 22.688 -11.836 -43.119 1.00 55.25 93 LEU A O 1
ATOM 735 N N . THR A 1 94 ? 21.208 -10.313 -43.821 1.00 65.31 94 THR A N 1
ATOM 736 C CA . THR A 1 94 ? 21.076 -10.896 -45.171 1.00 65.31 94 THR A CA 1
ATOM 737 C C . THR A 1 94 ? 22.229 -10.564 -46.117 1.00 65.31 94 THR A C 1
ATOM 739 O O . THR A 1 94 ? 22.418 -11.286 -47.093 1.00 65.31 94 THR A O 1
ATOM 742 N N . THR A 1 95 ? 23.035 -9.538 -45.841 1.00 65.75 95 THR A N 1
ATOM 743 C CA . THR A 1 95 ? 24.194 -9.192 -46.675 1.00 65.75 95 THR A CA 1
ATOM 744 C C . THR A 1 95 ? 25.496 -9.776 -46.097 1.00 65.75 95 THR A C 1
ATOM 746 O O . THR A 1 95 ? 25.737 -9.738 -44.893 1.00 65.75 95 THR A O 1
ATOM 749 N N . PRO A 1 96 ? 26.381 -10.364 -46.923 1.00 68.50 96 PRO A N 1
ATOM 750 C CA . PRO A 1 96 ? 27.587 -11.039 -46.428 1.00 68.50 96 PRO A CA 1
ATOM 751 C C . PRO A 1 96 ? 28.577 -10.079 -45.744 1.00 68.50 96 PRO A C 1
ATOM 753 O O . PRO A 1 96 ? 29.275 -10.478 -44.816 1.00 68.50 96 PRO A O 1
ATOM 756 N N . LEU A 1 97 ? 28.591 -8.802 -46.142 1.00 68.62 97 LEU A N 1
ATOM 757 C CA . LEU A 1 97 ? 29.438 -7.767 -45.539 1.00 68.62 97 LEU A CA 1
ATOM 758 C C . LEU A 1 97 ? 28.968 -7.353 -44.134 1.00 68.62 97 LEU A C 1
ATOM 760 O O . LEU A 1 97 ? 29.797 -7.132 -43.252 1.00 68.62 97 LEU A O 1
ATOM 764 N N . THR A 1 98 ? 27.657 -7.298 -43.886 1.00 62.72 98 THR A N 1
ATOM 765 C CA . THR A 1 98 ? 27.120 -6.939 -42.562 1.00 62.72 98 THR A CA 1
ATOM 766 C C . THR A 1 98 ? 27.293 -8.063 -41.550 1.00 62.72 98 THR A C 1
ATOM 768 O O . THR A 1 98 ? 27.435 -7.778 -40.368 1.00 62.72 98 THR A O 1
ATOM 771 N N . ARG A 1 99 ? 27.367 -9.330 -41.983 1.00 63.66 99 ARG A N 1
ATOM 772 C CA . ARG A 1 99 ? 27.701 -10.460 -41.096 1.00 63.66 99 ARG A CA 1
ATOM 773 C C . ARG A 1 99 ? 29.099 -10.334 -40.502 1.00 63.66 99 ARG A C 1
ATOM 775 O O . ARG A 1 99 ? 29.268 -10.551 -39.307 1.00 63.66 99 ARG A O 1
ATOM 782 N N . ILE A 1 100 ? 30.081 -9.958 -41.323 1.00 73.56 100 ILE A N 1
ATOM 783 C CA . ILE A 1 100 ? 31.464 -9.757 -40.871 1.00 73.56 100 ILE A CA 1
ATOM 784 C C . ILE A 1 100 ? 31.528 -8.544 -39.939 1.00 73.56 100 ILE A C 1
ATOM 786 O O . ILE A 1 100 ? 32.088 -8.641 -38.851 1.00 73.56 100 ILE A O 1
ATOM 790 N N . ALA A 1 101 ? 30.887 -7.433 -40.313 1.00 69.88 101 ALA A N 1
ATOM 791 C CA . ALA A 1 101 ? 30.835 -6.238 -39.474 1.00 69.88 101 ALA A CA 1
ATOM 792 C C . ALA A 1 101 ? 30.127 -6.490 -38.129 1.00 69.88 101 ALA A C 1
ATOM 794 O O . ALA A 1 101 ? 30.624 -6.058 -37.095 1.00 69.88 101 ALA A O 1
ATOM 795 N N . ALA A 1 102 ? 29.017 -7.235 -38.117 1.00 66.62 102 ALA A N 1
ATOM 796 C CA . ALA A 1 102 ? 28.297 -7.598 -36.898 1.00 66.62 102 ALA A CA 1
ATOM 797 C C . ALA A 1 102 ? 29.115 -8.542 -36.007 1.00 66.62 102 ALA A C 1
ATOM 799 O O . ALA A 1 102 ? 29.157 -8.341 -34.798 1.00 66.62 102 ALA A O 1
ATOM 800 N N . ALA A 1 103 ? 29.806 -9.530 -36.585 1.00 74.12 103 ALA A N 1
ATOM 801 C CA . ALA A 1 103 ? 30.693 -10.413 -35.831 1.00 74.12 103 ALA A CA 1
ATOM 802 C C . ALA A 1 103 ? 31.848 -9.632 -35.186 1.00 74.12 103 ALA A C 1
ATOM 804 O O . ALA A 1 103 ? 32.125 -9.819 -34.005 1.00 74.12 103 ALA A O 1
ATOM 805 N N . ILE A 1 104 ? 32.468 -8.707 -35.928 1.00 76.38 104 ILE A N 1
ATOM 806 C CA . ILE A 1 104 ? 33.504 -7.814 -35.394 1.00 76.38 104 ILE A CA 1
ATOM 807 C C . ILE A 1 104 ? 32.928 -6.941 -34.279 1.00 76.38 104 ILE A C 1
ATOM 809 O O . ILE A 1 104 ? 33.540 -6.839 -33.223 1.00 76.38 104 ILE A O 1
ATOM 813 N N . LEU A 1 105 ? 31.742 -6.358 -34.471 1.00 75.88 105 LEU A N 1
ATOM 814 C CA . LEU A 1 105 ? 31.106 -5.518 -33.459 1.00 75.88 105 LEU A CA 1
ATOM 815 C C . LEU A 1 105 ? 30.819 -6.310 -32.178 1.00 75.88 105 LEU A C 1
ATOM 817 O O . LEU A 1 105 ? 31.135 -5.834 -31.095 1.00 75.88 105 LEU A O 1
ATOM 821 N N . ILE A 1 106 ? 30.287 -7.532 -32.286 1.00 76.88 106 ILE A N 1
ATOM 822 C CA . ILE A 1 106 ? 30.040 -8.420 -31.140 1.00 76.88 106 ILE A CA 1
ATOM 823 C C . ILE A 1 106 ? 31.353 -8.731 -30.418 1.00 76.88 106 ILE A C 1
ATOM 825 O O . ILE A 1 106 ? 31.422 -8.571 -29.204 1.00 76.88 106 ILE A O 1
ATOM 829 N N . VAL A 1 107 ? 32.408 -9.108 -31.148 1.00 80.31 107 VAL A N 1
ATOM 830 C CA . VAL A 1 107 ? 33.726 -9.399 -30.559 1.00 80.31 107 VAL A CA 1
ATOM 831 C C . VAL A 1 107 ? 34.311 -8.165 -29.872 1.00 80.31 107 VAL A C 1
ATOM 833 O O . VAL A 1 107 ? 34.792 -8.282 -28.752 1.00 80.31 107 VAL A O 1
ATOM 836 N N . VAL A 1 108 ? 34.219 -6.982 -30.485 1.00 82.12 108 VAL A N 1
ATOM 837 C CA . VAL A 1 108 ? 34.663 -5.709 -29.892 1.00 82.12 108 VAL A CA 1
ATOM 838 C C . VAL A 1 108 ? 33.844 -5.363 -28.652 1.00 82.12 108 VAL A C 1
ATOM 840 O O . VAL A 1 108 ? 34.411 -4.909 -27.667 1.00 82.12 108 VAL A O 1
ATOM 843 N N . THR A 1 109 ? 32.535 -5.612 -28.663 1.00 75.06 109 THR A N 1
ATOM 844 C CA . THR A 1 109 ? 31.661 -5.348 -27.511 1.00 75.06 109 THR A CA 1
ATOM 845 C C . THR A 1 109 ? 31.988 -6.294 -26.357 1.00 75.06 109 THR A C 1
ATOM 847 O O . THR A 1 109 ? 32.094 -5.846 -25.221 1.00 75.06 109 THR A O 1
ATOM 850 N N . ILE A 1 110 ? 32.217 -7.581 -26.643 1.00 74.50 110 ILE A N 1
ATOM 851 C CA . ILE A 1 110 ? 32.657 -8.573 -25.651 1.00 74.50 110 ILE A CA 1
ATOM 852 C C . ILE A 1 110 ? 34.033 -8.192 -25.094 1.00 74.50 110 ILE A C 1
ATOM 854 O O . ILE A 1 110 ? 34.202 -8.187 -23.880 1.00 74.50 110 ILE A O 1
ATOM 858 N N . LEU A 1 111 ? 34.992 -7.814 -25.949 1.00 74.69 111 LEU A N 1
ATOM 859 C CA . LEU A 1 111 ? 36.315 -7.357 -25.512 1.00 74.69 111 LEU A CA 1
ATOM 860 C C . LEU A 1 111 ? 36.237 -6.082 -24.667 1.00 74.69 111 LEU A C 1
ATOM 862 O O . LEU A 1 111 ? 36.953 -5.968 -23.680 1.00 74.69 111 LEU A O 1
ATOM 866 N N . ALA A 1 112 ? 35.381 -5.130 -25.042 1.00 74.06 112 ALA A N 1
ATOM 867 C CA . ALA A 1 112 ? 35.175 -3.902 -24.286 1.00 74.06 112 ALA A CA 1
ATOM 868 C C . ALA A 1 112 ? 34.540 -4.193 -22.920 1.00 74.06 112 ALA A C 1
ATOM 870 O O . ALA A 1 112 ? 35.003 -3.653 -21.921 1.00 74.06 112 ALA A O 1
ATOM 871 N N . LEU A 1 113 ? 33.546 -5.089 -22.852 1.00 65.00 113 LEU A N 1
ATOM 872 C CA . LEU A 1 113 ? 32.984 -5.554 -21.581 1.00 65.00 113 LEU A CA 1
ATOM 873 C C . LEU A 1 113 ? 34.045 -6.234 -20.706 1.00 65.00 113 LEU A C 1
ATOM 875 O O . LEU A 1 113 ? 34.124 -5.927 -19.523 1.00 65.00 113 LEU A O 1
ATOM 879 N N . TRP A 1 114 ? 34.890 -7.088 -21.291 1.00 68.06 114 TRP A N 1
ATOM 880 C CA . TRP A 1 114 ? 35.989 -7.753 -20.581 1.00 68.06 114 TRP A CA 1
ATOM 881 C C . TRP A 1 114 ? 37.051 -6.767 -20.080 1.00 68.06 114 TRP A C 1
ATOM 883 O O . TRP A 1 114 ? 37.578 -6.933 -18.988 1.00 68.06 114 TRP A O 1
ATOM 893 N N . GLN A 1 115 ? 37.365 -5.716 -20.843 1.00 69.62 115 GLN A N 1
ATOM 894 C CA . GLN A 1 115 ? 38.305 -4.678 -20.399 1.00 69.62 115 GLN A CA 1
ATOM 895 C C . GLN A 1 115 ? 37.710 -3.741 -19.343 1.00 69.62 115 GLN A C 1
ATOM 897 O O . GLN A 1 115 ? 38.448 -3.139 -18.569 1.00 69.62 115 GLN A O 1
ATOM 902 N N . MET A 1 116 ? 36.384 -3.622 -19.272 1.00 58.81 116 MET A N 1
ATOM 903 C CA . MET A 1 116 ? 35.715 -2.928 -18.168 1.00 58.81 116 MET A CA 1
ATOM 904 C C . MET A 1 116 ? 35.674 -3.773 -16.878 1.00 58.81 116 MET A C 1
ATOM 906 O O . MET A 1 116 ? 35.342 -3.241 -15.820 1.00 58.81 116 MET A O 1
ATOM 910 N N . GLU A 1 117 ? 36.044 -5.056 -16.949 1.00 48.94 117 GLU A N 1
ATOM 911 C CA . GLU A 1 117 ? 35.984 -6.048 -15.866 1.00 48.94 117 GLU A CA 1
ATOM 912 C C . GLU A 1 117 ? 37.266 -6.164 -15.014 1.00 48.94 117 GLU A C 1
ATOM 914 O O . GLU A 1 117 ? 37.324 -7.005 -14.118 1.00 48.94 117 GLU A O 1
ATOM 919 N N . ASP A 1 118 ? 38.248 -5.262 -15.164 1.00 49.28 118 ASP A N 1
ATOM 920 C CA . ASP A 1 118 ? 39.325 -5.097 -14.161 1.00 49.28 118 ASP A CA 1
ATOM 921 C C . ASP A 1 118 ? 38.781 -4.638 -12.781 1.00 49.28 118 ASP A C 1
ATOM 923 O O . ASP A 1 118 ? 39.505 -4.601 -11.784 1.00 49.28 118 ASP A O 1
ATOM 927 N N . GLY A 1 119 ? 37.482 -4.325 -12.687 1.00 51.41 119 GLY A N 1
ATOM 928 C CA . GLY A 1 119 ? 36.726 -4.289 -11.440 1.00 51.41 119 GLY A CA 1
ATOM 929 C C . GLY A 1 119 ? 35.952 -5.591 -11.231 1.00 51.41 119 GLY A C 1
ATOM 930 O O . GLY A 1 119 ? 34.920 -5.811 -11.858 1.00 51.41 119 GLY A O 1
ATOM 931 N N . THR A 1 120 ? 36.428 -6.420 -10.303 1.00 46.00 120 THR A N 1
ATOM 932 C CA . THR A 1 120 ? 35.814 -7.650 -9.773 1.00 46.00 120 THR A CA 1
ATOM 933 C C . THR A 1 120 ? 34.338 -7.491 -9.375 1.00 46.00 120 THR A C 1
ATOM 935 O O . THR A 1 120 ? 34.003 -7.386 -8.194 1.00 46.00 120 THR A O 1
ATOM 938 N N . THR A 1 121 ? 33.431 -7.517 -10.343 1.00 47.09 121 THR A N 1
ATOM 939 C CA . THR A 1 121 ? 31.990 -7.632 -10.105 1.00 47.09 121 THR A CA 1
ATOM 940 C C . THR A 1 121 ? 31.534 -8.898 -10.800 1.00 47.09 121 THR A C 1
ATOM 942 O O . THR A 1 121 ? 31.324 -8.937 -12.004 1.00 47.09 121 THR A O 1
ATOM 945 N N . THR A 1 122 ? 31.473 -9.977 -10.030 1.00 48.94 122 THR A N 1
ATOM 946 C CA . THR A 1 122 ? 31.092 -11.312 -10.478 1.00 48.94 122 THR A CA 1
ATOM 947 C C . THR A 1 122 ? 29.734 -11.290 -11.185 1.00 48.94 122 THR A C 1
ATOM 949 O O . THR A 1 122 ? 28.688 -11.129 -10.556 1.00 48.94 122 THR A O 1
ATOM 952 N N . ALA A 1 123 ? 29.734 -11.546 -12.496 1.00 47.03 123 ALA A N 1
ATOM 953 C CA . ALA A 1 123 ? 28.528 -11.725 -13.313 1.00 47.03 123 ALA A CA 1
ATOM 954 C C . ALA A 1 123 ? 27.594 -12.858 -12.816 1.00 47.03 123 ALA A C 1
ATOM 956 O O . ALA A 1 123 ? 26.442 -12.951 -13.233 1.00 47.03 123 ALA A O 1
ATOM 957 N N . TYR A 1 124 ? 28.056 -13.686 -11.873 1.00 46.94 124 TYR A N 1
ATOM 958 C CA . TYR A 1 124 ? 27.287 -14.747 -11.218 1.00 46.94 124 TYR A CA 1
ATOM 959 C C . TYR A 1 124 ? 26.243 -14.259 -10.197 1.00 46.94 124 TYR A C 1
ATOM 961 O O . TYR A 1 124 ? 25.492 -15.076 -9.678 1.00 46.94 124 TYR A O 1
ATOM 969 N N . ALA A 1 125 ? 26.143 -12.958 -9.903 1.00 53.66 125 ALA A N 1
ATOM 970 C CA . ALA A 1 125 ? 25.198 -12.481 -8.890 1.00 53.66 125 ALA A CA 1
ATOM 971 C C . ALA A 1 125 ? 23.749 -12.321 -9.393 1.00 53.66 125 ALA A C 1
ATOM 973 O O . ALA A 1 125 ? 22.826 -12.403 -8.590 1.00 53.66 125 ALA A O 1
ATOM 974 N N . LEU A 1 126 ? 23.499 -12.113 -10.693 1.00 54.47 126 LEU A N 1
ATOM 975 C CA . LEU A 1 126 ? 22.162 -11.705 -11.165 1.00 54.47 126 LEU A CA 1
ATOM 976 C C . LEU A 1 126 ? 21.073 -12.776 -10.985 1.00 54.47 126 LEU A C 1
A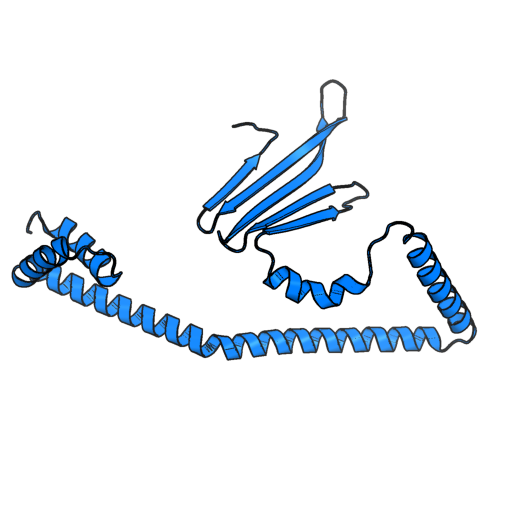TOM 978 O O . LEU A 1 126 ? 19.926 -12.424 -10.714 1.00 54.47 126 LEU A O 1
ATOM 982 N N . SER A 1 127 ? 21.409 -14.065 -11.088 1.00 62.94 127 SER A N 1
ATOM 983 C CA . SER A 1 127 ? 20.450 -15.154 -10.842 1.00 62.94 127 SER A CA 1
ATOM 984 C C . SER A 1 127 ? 20.104 -15.323 -9.361 1.00 62.94 127 SER A C 1
ATOM 986 O O . SER A 1 127 ? 18.997 -15.749 -9.041 1.00 62.94 127 SER A O 1
ATOM 988 N N . ASP A 1 128 ? 21.021 -14.952 -8.466 1.00 69.69 128 ASP A N 1
ATOM 989 C CA . ASP A 1 128 ? 20.834 -15.051 -7.016 1.00 69.69 128 ASP A CA 1
ATOM 990 C C . ASP A 1 128 ? 20.256 -13.769 -6.404 1.00 69.69 128 ASP A C 1
ATOM 992 O O . ASP A 1 128 ? 19.755 -13.800 -5.279 1.00 69.69 128 ASP A O 1
ATOM 996 N N . VAL A 1 129 ? 20.251 -12.655 -7.145 1.00 70.00 129 VAL A N 1
ATOM 997 C CA . VAL A 1 129 ? 19.699 -11.363 -6.709 1.00 70.00 129 VAL A CA 1
ATOM 998 C C . VAL A 1 129 ? 18.274 -11.491 -6.155 1.00 70.00 129 VAL A C 1
ATOM 1000 O O . VAL A 1 129 ? 18.062 -11.004 -5.050 1.00 70.00 129 VAL A O 1
ATOM 1003 N N . PRO A 1 130 ? 17.299 -12.176 -6.789 1.00 74.94 130 PRO A N 1
ATOM 1004 C CA . PRO A 1 130 ? 15.955 -12.292 -6.215 1.00 74.94 130 PRO A CA 1
ATOM 1005 C C . PRO A 1 130 ? 15.942 -13.000 -4.854 1.00 74.94 130 PRO A C 1
ATOM 1007 O O . PRO A 1 130 ? 15.204 -12.610 -3.950 1.00 74.94 130 PRO A O 1
ATOM 1010 N N . LYS A 1 131 ? 16.788 -14.023 -4.691 1.00 75.00 131 LYS A N 1
ATOM 1011 C CA . LYS A 1 131 ? 16.905 -14.788 -3.447 1.00 75.00 131 LYS A CA 1
ATOM 1012 C C . LYS A 1 131 ? 17.587 -13.968 -2.352 1.00 75.00 131 LYS A C 1
ATOM 1014 O O . LYS A 1 131 ? 17.114 -13.965 -1.220 1.00 75.00 131 LYS A O 1
ATOM 1019 N N . LEU A 1 132 ? 18.656 -13.252 -2.694 1.00 77.50 132 LEU A N 1
ATOM 1020 C CA . LEU A 1 132 ? 19.375 -12.370 -1.776 1.00 77.50 132 LEU A CA 1
ATOM 1021 C C . LEU A 1 132 ? 18.519 -11.164 -1.366 1.00 77.50 132 LEU A C 1
ATOM 1023 O O . LEU A 1 132 ? 18.491 -10.823 -0.190 1.00 77.50 132 LEU A O 1
ATOM 1027 N N . LEU A 1 133 ? 17.753 -10.578 -2.292 1.00 79.31 133 LEU A N 1
ATOM 1028 C CA . LEU A 1 133 ? 16.789 -9.513 -1.995 1.00 79.31 133 LEU A CA 1
ATOM 1029 C C . LEU A 1 133 ? 15.670 -10.000 -1.068 1.00 79.31 133 LEU A C 1
ATOM 1031 O O . LEU A 1 133 ? 15.267 -9.266 -0.175 1.00 79.31 133 LEU A O 1
ATOM 1035 N N . GLY A 1 134 ? 15.204 -11.244 -1.232 1.00 75.56 134 GLY A N 1
ATOM 1036 C CA . GLY A 1 134 ? 14.204 -11.840 -0.342 1.00 75.56 134 GLY A CA 1
ATOM 1037 C C . GLY A 1 134 ? 14.712 -12.140 1.075 1.00 75.56 134 GLY A C 1
ATOM 1038 O O . GLY A 1 134 ? 13.903 -12.302 1.982 1.00 75.56 134 GLY A O 1
ATOM 1039 N N . GLN A 1 135 ? 16.032 -12.225 1.273 1.00 86.56 135 GLN A N 1
ATOM 1040 C CA . GLN A 1 135 ? 16.662 -12.481 2.576 1.00 86.56 135 GLN A CA 1
ATOM 1041 C C . GLN A 1 135 ? 17.245 -11.219 3.223 1.00 86.56 135 GLN A C 1
ATOM 1043 O O . GLN A 1 135 ? 17.532 -11.215 4.421 1.00 86.56 135 GLN A O 1
ATOM 1048 N N . ALA A 1 136 ? 17.451 -10.155 2.448 1.00 85.12 136 ALA A N 1
ATOM 1049 C CA . ALA A 1 136 ? 18.035 -8.923 2.9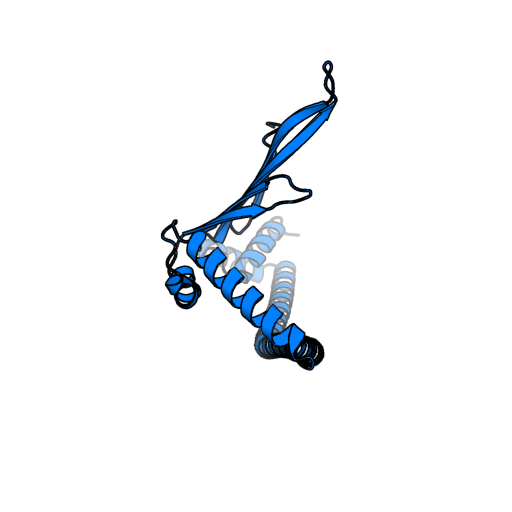37 1.00 85.12 136 ALA A CA 1
ATOM 1050 C C . ALA A 1 136 ? 17.034 -8.157 3.811 1.00 85.12 136 ALA A C 1
ATOM 1052 O O . ALA A 1 136 ? 15.938 -7.789 3.383 1.00 85.12 136 ALA A O 1
ATOM 1053 N N . ARG A 1 137 ? 17.451 -7.860 5.045 1.00 90.25 137 ARG A N 1
ATOM 1054 C CA . ARG A 1 137 ? 16.732 -6.925 5.915 1.00 90.25 137 ARG A CA 1
ATOM 1055 C C . ARG A 1 137 ? 16.765 -5.508 5.345 1.00 90.25 137 ARG A C 1
ATOM 1057 O O . ARG A 1 137 ? 15.755 -4.819 5.344 1.00 90.25 137 ARG A O 1
ATOM 1064 N N . THR A 1 138 ? 17.926 -5.096 4.843 1.00 89.25 138 THR A N 1
ATOM 1065 C CA . THR A 1 138 ? 18.142 -3.759 4.296 1.00 89.25 138 THR A CA 1
ATOM 1066 C C . THR A 1 138 ? 18.800 -3.870 2.928 1.00 89.25 138 THR A C 1
ATOM 1068 O O . THR A 1 138 ? 19.795 -4.577 2.766 1.00 89.25 138 THR A O 1
ATOM 1071 N N . ILE A 1 139 ? 18.248 -3.167 1.946 1.00 88.25 139 ILE A N 1
ATOM 1072 C CA . ILE A 1 139 ? 18.744 -3.101 0.574 1.00 88.25 139 ILE A CA 1
ATOM 1073 C C . ILE A 1 139 ? 19.196 -1.667 0.321 1.00 88.25 139 ILE A C 1
ATOM 1075 O O . ILE A 1 139 ? 18.405 -0.744 0.476 1.00 88.25 139 ILE A O 1
ATOM 1079 N N . HIS A 1 140 ? 20.451 -1.485 -0.089 1.00 90.38 140 HIS A N 1
ATOM 1080 C CA . HIS A 1 140 ? 20.989 -0.197 -0.522 1.00 90.38 140 HIS A CA 1
ATOM 1081 C C . HIS A 1 140 ? 21.341 -0.272 -2.009 1.00 90.38 140 HIS A C 1
ATOM 1083 O O . HIS A 1 140 ? 22.177 -1.080 -2.419 1.00 90.38 140 HIS A O 1
ATOM 1089 N N . LEU A 1 141 ? 20.705 0.568 -2.821 1.00 85.94 141 LEU A N 1
ATOM 1090 C CA . LEU A 1 141 ? 21.015 0.748 -4.232 1.00 85.94 141 LEU A CA 1
ATOM 1091 C C . LEU A 1 141 ? 21.686 2.097 -4.449 1.00 85.94 141 LEU A C 1
ATOM 1093 O O . LEU A 1 141 ? 21.115 3.140 -4.151 1.00 85.94 141 LEU A O 1
ATOM 1097 N N . ARG A 1 142 ? 22.866 2.070 -5.067 1.00 87.31 142 ARG A N 1
ATOM 1098 C CA . ARG A 1 142 ? 23.567 3.268 -5.523 1.00 87.31 142 ARG A CA 1
ATOM 1099 C C . ARG A 1 142 ? 23.530 3.331 -7.039 1.00 87.31 142 ARG A C 1
ATOM 1101 O O . ARG A 1 142 ? 24.028 2.431 -7.713 1.00 87.31 142 ARG A O 1
ATOM 1108 N N . ARG A 1 143 ? 22.945 4.392 -7.586 1.00 88.12 143 ARG A N 1
ATOM 1109 C CA . ARG A 1 143 ? 22.775 4.587 -9.028 1.00 88.12 143 ARG A CA 1
ATOM 1110 C C . ARG A 1 143 ? 23.465 5.874 -9.469 1.00 88.12 143 ARG A C 1
ATOM 1112 O O . ARG A 1 143 ? 23.521 6.862 -8.740 1.00 88.12 143 ARG A O 1
ATOM 1119 N N . ARG A 1 144 ? 24.015 5.851 -10.682 1.00 88.19 144 ARG A N 1
ATOM 1120 C CA . ARG A 1 144 ? 24.485 7.049 -11.386 1.00 88.19 144 ARG A CA 1
ATOM 1121 C C . ARG A 1 144 ? 23.577 7.258 -12.584 1.00 88.19 144 ARG A C 1
ATOM 1123 O O . ARG A 1 144 ? 23.486 6.380 -13.439 1.00 88.19 144 ARG A O 1
ATOM 1130 N N . HIS A 1 145 ? 22.892 8.390 -12.623 1.00 81.62 145 HIS A N 1
ATOM 1131 C CA . HIS A 1 145 ? 22.076 8.797 -13.757 1.00 81.62 145 HIS A CA 1
ATOM 1132 C C . HIS A 1 145 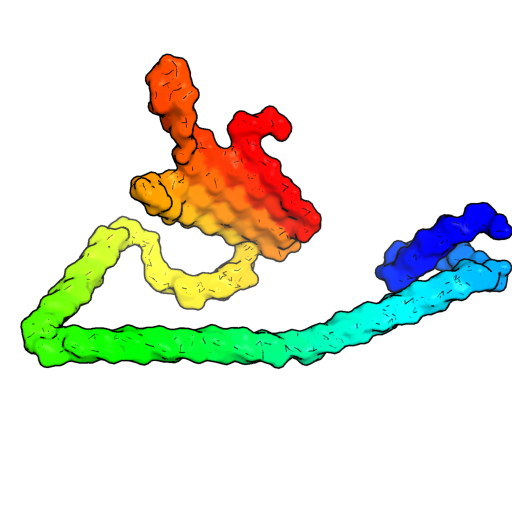? 22.796 9.917 -14.510 1.00 81.62 145 HIS A C 1
ATOM 1134 O O . HIS A 1 145 ? 23.453 10.742 -13.883 1.00 81.62 145 HIS A O 1
ATOM 1140 N N . PHE A 1 146 ? 22.701 9.936 -15.842 1.00 86.69 146 PHE A N 1
ATOM 1141 C CA . PHE A 1 146 ? 23.421 10.902 -16.680 1.00 86.69 146 PHE A CA 1
ATOM 1142 C C . PHE A 1 146 ? 22.479 11.818 -17.481 1.00 86.69 146 PHE A C 1
ATOM 1144 O O . PHE A 1 146 ? 22.502 11.782 -18.716 1.00 86.69 146 PHE A O 1
ATOM 1151 N N . PRO A 1 147 ? 21.610 12.618 -16.837 1.00 80.50 147 PRO A N 1
ATOM 1152 C CA . PRO A 1 147 ? 20.746 13.532 -17.566 1.00 80.50 147 PRO A CA 1
ATOM 1153 C C . PRO A 1 147 ? 21.592 14.658 -18.172 1.00 80.50 147 PRO A C 1
ATOM 1155 O O . PRO A 1 147 ? 22.390 15.295 -17.487 1.00 80.50 147 PRO A O 1
ATOM 1158 N N . ASN A 1 148 ? 21.440 14.898 -19.476 1.00 86.06 148 ASN A N 1
ATOM 1159 C CA . ASN A 1 148 ? 22.131 15.975 -20.199 1.00 86.06 148 ASN A CA 1
ATOM 1160 C C . ASN A 1 148 ? 23.670 15.955 -20.055 1.00 86.06 148 ASN A C 1
ATOM 1162 O O . ASN A 1 148 ? 24.315 17.001 -20.059 1.00 86.06 148 ASN A O 1
ATOM 1166 N N . GLY A 1 149 ? 24.265 14.764 -19.907 1.00 86.19 149 GLY A N 1
ATOM 1167 C CA . GLY A 1 149 ? 25.716 14.591 -19.770 1.00 86.19 149 GLY A CA 1
ATOM 1168 C C . GLY A 1 149 ? 26.285 14.929 -18.386 1.00 86.19 149 GLY A C 1
ATOM 1169 O O . GLY A 1 149 ? 27.500 14.881 -18.207 1.00 86.19 149 GLY A O 1
ATOM 1170 N N . GLN A 1 150 ? 25.440 15.247 -17.404 1.00 83.81 150 GLN A N 1
ATOM 1171 C CA . GLN A 1 150 ? 25.849 15.509 -16.022 1.00 83.81 150 GLN A CA 1
ATOM 1172 C C . GLN A 1 150 ? 25.648 14.274 -15.155 1.00 83.81 150 GLN A C 1
ATOM 1174 O O . GLN A 1 150 ? 24.708 13.526 -15.375 1.00 83.81 150 GLN A O 1
ATOM 1179 N N . VAL A 1 151 ? 26.511 14.054 -14.162 1.00 85.38 151 VAL A N 1
ATOM 1180 C CA . VAL A 1 151 ? 26.375 12.917 -13.240 1.00 85.38 151 VAL A CA 1
ATOM 1181 C C . VAL A 1 151 ? 25.440 13.299 -12.100 1.00 85.38 151 VAL A C 1
ATOM 1183 O O . VAL A 1 151 ? 25.729 14.220 -11.342 1.00 85.38 151 VAL A O 1
ATOM 1186 N N . VAL A 1 152 ? 24.344 12.562 -11.965 1.00 86.31 152 VAL A N 1
ATOM 1187 C CA . VAL A 1 152 ? 23.426 12.615 -10.827 1.00 86.31 152 VAL A CA 1
ATOM 1188 C C . VAL A 1 152 ? 23.635 11.357 -9.999 1.00 86.31 152 VAL A C 1
ATOM 1190 O O . VAL A 1 152 ? 23.625 10.240 -10.529 1.00 86.31 152 VAL A O 1
ATOM 1193 N N . HIS A 1 153 ? 23.845 11.539 -8.699 1.00 85.94 153 HIS A N 1
ATOM 1194 C CA . HIS A 1 153 ? 23.994 10.442 -7.753 1.00 85.94 153 HIS A CA 1
ATOM 1195 C C . HIS A 1 153 ? 22.651 10.179 -7.080 1.00 85.94 153 HIS A C 1
ATOM 1197 O O . HIS A 1 153 ? 22.027 11.102 -6.562 1.00 85.94 153 HIS A O 1
ATOM 1203 N N . LEU A 1 154 ? 22.210 8.923 -7.112 1.00 87.19 154 LEU A N 1
ATOM 1204 C CA . LEU A 1 154 ? 21.001 8.483 -6.431 1.00 87.19 154 LEU A CA 1
ATOM 1205 C C . LEU A 1 154 ? 21.351 7.354 -5.471 1.00 87.19 154 LEU A C 1
ATOM 1207 O O . LEU A 1 154 ? 22.066 6.418 -5.844 1.00 87.19 154 LEU A O 1
ATOM 1211 N N . GLU A 1 155 ? 20.824 7.437 -4.260 1.00 92.06 155 GLU A N 1
ATOM 1212 C CA . GLU A 1 155 ? 20.934 6.394 -3.249 1.00 92.06 155 GLU A CA 1
ATOM 1213 C C . GLU A 1 155 ? 19.536 6.046 -2.747 1.00 92.06 155 GLU A C 1
ATOM 1215 O O . GLU A 1 155 ? 18.790 6.908 -2.293 1.00 92.06 155 GLU A O 1
ATOM 1220 N N . ASP A 1 156 ? 19.172 4.773 -2.851 1.00 88.44 156 ASP A N 1
ATOM 1221 C CA . ASP A 1 156 ? 17.901 4.252 -2.370 1.00 88.44 156 ASP A CA 1
ATOM 1222 C C . ASP A 1 156 ? 18.174 3.207 -1.304 1.00 88.44 156 ASP A C 1
ATOM 1224 O O . ASP A 1 156 ? 18.936 2.265 -1.521 1.00 88.44 156 ASP A O 1
ATOM 1228 N N . TRP A 1 157 ? 17.527 3.351 -0.163 1.00 91.38 157 TRP A N 1
ATOM 1229 C CA . TRP A 1 157 ? 17.611 2.417 0.940 1.00 91.38 157 TRP A CA 1
ATOM 1230 C C . TRP A 1 157 ? 16.215 1.895 1.231 1.00 91.38 157 TRP A C 1
ATOM 1232 O O . TRP A 1 157 ? 15.251 2.656 1.276 1.00 91.38 157 TRP A O 1
ATOM 1242 N N . TRP A 1 158 ? 16.098 0.593 1.432 1.00 88.94 158 TRP A N 1
ATOM 1243 C CA . TRP A 1 158 ? 14.842 -0.048 1.776 1.00 88.94 158 TRP A CA 1
ATOM 1244 C C . TRP A 1 158 ? 15.066 -1.018 2.924 1.00 88.94 158 TRP A C 1
ATOM 1246 O O . TRP A 1 158 ? 15.931 -1.884 2.833 1.00 88.94 158 TRP A O 1
ATOM 1256 N N . ASP A 1 159 ? 14.296 -0.871 3.995 1.00 89.62 159 ASP A N 1
ATOM 1257 C CA . ASP A 1 159 ? 14.254 -1.791 5.123 1.00 89.62 159 ASP A CA 1
ATOM 1258 C C . ASP A 1 159 ? 12.938 -2.584 5.087 1.00 89.62 159 ASP A C 1
ATOM 1260 O O . ASP A 1 159 ? 11.839 -2.022 5.132 1.00 89.62 159 ASP A O 1
ATOM 1264 N N . SER A 1 160 ? 13.052 -3.905 4.951 1.00 84.19 160 SER A N 1
ATOM 1265 C CA . SER A 1 160 ? 11.910 -4.800 4.751 1.00 84.19 160 SER A CA 1
ATOM 1266 C C . SER A 1 160 ? 11.107 -5.057 6.028 1.00 84.19 160 SER A C 1
ATOM 1268 O O . SER A 1 160 ? 9.928 -5.390 5.935 1.00 84.19 160 SER A O 1
ATOM 1270 N N . GLU A 1 161 ? 11.701 -4.867 7.210 1.00 85.88 161 GLU A N 1
ATOM 1271 C CA . GLU A 1 161 ? 11.054 -5.113 8.505 1.00 85.88 161 GLU A CA 1
ATOM 1272 C C . GLU A 1 161 ? 10.181 -3.928 8.933 1.00 85.88 161 GLU A C 1
ATOM 1274 O O . GLU A 1 161 ? 9.033 -4.098 9.338 1.00 85.88 161 GLU A O 1
ATOM 1279 N N . SER A 1 162 ? 10.711 -2.714 8.801 1.00 84.81 162 SER A N 1
ATOM 1280 C CA . SER A 1 162 ? 9.991 -1.475 9.112 1.00 84.81 162 SER A CA 1
ATOM 1281 C C . SER A 1 162 ? 9.077 -1.005 7.976 1.00 84.81 162 SER A C 1
ATOM 1283 O O . SER A 1 162 ? 8.210 -0.157 8.188 1.00 84.81 162 SER A O 1
ATOM 1285 N N . GLY A 1 163 ? 9.283 -1.506 6.751 1.00 83.62 163 GLY A N 1
ATOM 1286 C CA . GLY A 1 163 ? 8.684 -0.922 5.547 1.00 83.62 163 GLY A CA 1
ATOM 1287 C C . GLY A 1 163 ? 9.201 0.494 5.265 1.00 83.62 163 GLY A C 1
ATOM 1288 O O . GLY A 1 163 ? 8.565 1.259 4.530 1.00 83.62 163 GLY A O 1
ATOM 1289 N N . GLY A 1 164 ? 10.325 0.859 5.887 1.00 86.31 164 GLY A N 1
ATOM 1290 C CA . GLY A 1 164 ? 10.983 2.139 5.727 1.00 86.31 164 GLY A CA 1
ATOM 1291 C C . GLY A 1 164 ? 11.721 2.214 4.397 1.00 86.31 164 GLY A C 1
ATOM 1292 O O . GLY A 1 164 ? 12.424 1.282 4.018 1.00 86.31 164 GLY A O 1
ATOM 1293 N N . ALA A 1 165 ? 11.575 3.322 3.685 1.00 88.44 165 ALA A N 1
ATOM 1294 C CA . ALA A 1 165 ? 12.333 3.611 2.478 1.00 88.44 165 ALA A CA 1
ATOM 1295 C C . ALA A 1 165 ? 12.979 4.988 2.602 1.00 88.44 165 ALA A C 1
ATOM 1297 O O . ALA A 1 165 ? 12.365 5.925 3.104 1.00 88.44 165 ALA A O 1
ATOM 1298 N N . TYR A 1 166 ? 14.211 5.112 2.140 1.00 88.69 166 TYR A N 1
ATOM 1299 C CA . TYR A 1 166 ? 14.944 6.364 2.091 1.00 88.69 166 TYR A CA 1
ATOM 1300 C C . TYR A 1 166 ? 15.446 6.568 0.668 1.00 88.69 166 TYR A C 1
ATOM 1302 O O . TYR A 1 166 ? 15.978 5.648 0.049 1.00 88.69 166 TYR A O 1
ATOM 1310 N N . HIS A 1 167 ? 15.265 7.773 0.151 1.00 88.50 167 HIS A N 1
ATOM 1311 C CA . HIS A 1 167 ? 15.689 8.160 -1.184 1.00 88.50 167 HIS A CA 1
ATOM 1312 C C . HIS A 1 167 ? 16.509 9.438 -1.086 1.00 88.50 167 HIS A C 1
ATOM 1314 O O . HIS A 1 167 ? 16.012 10.450 -0.603 1.00 88.50 167 HIS A O 1
ATOM 1320 N N . TYR A 1 168 ? 17.742 9.399 -1.574 1.00 89.25 168 TYR A N 1
ATOM 1321 C CA . TYR A 1 168 ? 18.638 10.543 -1.647 1.00 89.25 168 TYR A CA 1
ATOM 1322 C C . TYR A 1 168 ? 19.029 10.812 -3.089 1.00 89.25 168 TYR A C 1
ATOM 1324 O O . TYR A 1 168 ? 19.423 9.907 -3.828 1.00 89.25 168 TYR A O 1
ATOM 1332 N N . TRP A 1 169 ? 18.881 12.067 -3.492 1.00 86.94 169 TRP A N 1
ATOM 1333 C CA . TRP A 1 169 ? 19.123 12.525 -4.849 1.00 86.94 169 TRP A CA 1
ATOM 1334 C C . TRP A 1 169 ? 20.034 13.736 -4.779 1.00 86.94 169 TRP A C 1
ATOM 1336 O O . TRP A 1 169 ? 19.693 14.718 -4.130 1.00 86.94 169 TRP A O 1
ATOM 1346 N N . GLU A 1 170 ? 21.170 13.681 -5.467 1.00 88.44 170 GLU A N 1
ATOM 1347 C CA . GLU A 1 170 ? 22.110 14.795 -5.564 1.00 88.44 170 GLU A CA 1
ATOM 1348 C C . GLU A 1 170 ? 22.324 15.169 -7.026 1.00 88.44 170 GLU A C 1
ATOM 1350 O O . GLU A 1 170 ? 22.776 14.346 -7.832 1.00 88.44 170 GLU A O 1
ATOM 1355 N N . TRP A 1 171 ? 22.033 16.424 -7.365 1.00 83.88 171 TRP A N 1
ATOM 1356 C CA . TRP A 1 171 ? 22.260 16.965 -8.699 1.00 83.88 171 TRP A CA 1
ATOM 1357 C C . TRP A 1 171 ? 22.951 18.331 -8.657 1.00 83.88 171 TRP A C 1
ATOM 1359 O O . TRP A 1 171 ? 22.805 19.095 -7.698 1.00 83.88 171 TRP A O 1
ATOM 1369 N N . PRO A 1 172 ? 23.722 18.669 -9.701 1.00 84.44 172 PRO A N 1
ATOM 1370 C CA . PRO A 1 172 ? 24.226 20.021 -9.868 1.00 84.44 172 PRO A CA 1
ATOM 1371 C C . PRO A 1 172 ? 23.072 20.967 -10.216 1.00 84.44 172 PRO A C 1
ATOM 1373 O O . PRO A 1 172 ? 22.301 20.729 -11.143 1.00 84.44 172 PRO A O 1
ATOM 1376 N N . GLU A 1 173 ? 22.969 22.072 -9.493 1.00 87.19 173 GLU A N 1
ATOM 1377 C CA . GLU A 1 173 ? 22.047 23.159 -9.794 1.00 87.19 173 GLU A CA 1
ATOM 1378 C C . GLU A 1 173 ? 22.845 24.417 -10.130 1.00 87.19 173 GLU A C 1
ATOM 1380 O O . GLU A 1 173 ? 23.854 24.720 -9.494 1.00 87.19 173 GLU A O 1
ATOM 1385 N N . TYR A 1 174 ? 22.402 25.165 -11.135 1.00 86.56 174 TYR A N 1
ATOM 1386 C CA . TYR A 1 174 ? 23.071 26.384 -11.569 1.00 86.56 174 TYR A CA 1
ATOM 1387 C C . TYR A 1 174 ? 22.216 27.587 -11.194 1.00 86.56 174 TYR A C 1
ATOM 1389 O O . TYR A 1 174 ? 21.091 27.715 -11.675 1.00 86.56 174 TYR A O 1
ATOM 1397 N N . LYS A 1 175 ? 22.743 28.480 -10.350 1.00 89.12 175 LYS A N 1
ATOM 1398 C CA . LYS A 1 175 ? 22.053 29.716 -9.951 1.00 89.12 175 LYS A CA 1
ATOM 1399 C C . LYS A 1 175 ? 22.828 30.943 -10.422 1.00 89.12 175 LYS A C 1
ATOM 1401 O O . LYS A 1 175 ? 24.060 30.959 -10.438 1.00 89.12 175 LYS A O 1
ATOM 1406 N N . GLN A 1 176 ? 22.093 31.977 -10.823 1.00 92.81 176 GLN A N 1
ATOM 1407 C CA . GLN A 1 176 ? 22.664 33.267 -11.199 1.00 92.81 176 GLN A CA 1
ATOM 1408 C C . GLN A 1 176 ? 23.081 34.009 -9.919 1.00 92.81 176 GLN A C 1
ATOM 1410 O O . GLN A 1 176 ? 22.229 34.427 -9.139 1.00 92.81 176 GLN A O 1
ATOM 1415 N N . GLY A 1 177 ? 24.385 34.147 -9.686 1.00 89.62 177 GLY A N 1
ATOM 1416 C CA . GLY A 1 177 ? 24.943 34.915 -8.574 1.00 89.62 177 GLY A CA 1
ATOM 1417 C C . GLY A 1 177 ? 25.500 36.275 -9.018 1.00 89.62 177 GLY A C 1
ATOM 1418 O O . GLY A 1 177 ? 25.580 36.557 -10.216 1.00 89.62 177 GLY A O 1
ATOM 1419 N N . PRO A 1 178 ? 25.963 37.114 -8.071 1.00 89.06 178 PRO A N 1
ATOM 1420 C CA . PRO A 1 178 ? 26.587 38.408 -8.377 1.00 89.06 178 PRO A CA 1
ATOM 1421 C C . PRO A 1 178 ? 27.851 38.283 -9.247 1.00 89.06 178 PRO A C 1
ATOM 1423 O O . PRO A 1 178 ? 28.213 39.227 -9.939 1.00 89.06 178 PRO A O 1
ATOM 1426 N N . ASN A 1 179 ? 28.477 37.101 -9.266 1.00 93.81 179 ASN A N 1
ATOM 1427 C CA . ASN A 1 179 ? 29.663 36.796 -10.070 1.00 93.81 179 ASN A CA 1
ATOM 1428 C C . ASN A 1 179 ? 29.343 35.923 -11.304 1.00 93.81 179 ASN A C 1
ATOM 1430 O O . ASN A 1 179 ? 30.227 35.239 -11.814 1.00 93.81 179 ASN A O 1
ATOM 1434 N N . GLY A 1 180 ? 28.087 35.899 -11.763 1.00 93.62 180 GLY A N 1
ATOM 1435 C CA . GLY A 1 180 ? 27.641 35.076 -12.892 1.00 93.62 180 GLY A CA 1
ATOM 1436 C C . GLY A 1 180 ? 27.049 33.725 -12.478 1.00 93.62 180 GLY A C 1
ATOM 1437 O O . GLY A 1 180 ? 26.644 33.533 -11.332 1.00 93.62 180 GLY A O 1
ATOM 1438 N N . LEU A 1 181 ? 26.944 32.800 -13.436 1.00 90.50 181 LEU A N 1
ATOM 1439 C CA . LEU A 1 181 ? 26.356 31.476 -13.219 1.00 90.50 181 LEU A CA 1
ATOM 1440 C C . LEU A 1 181 ? 27.278 30.625 -12.334 1.00 90.50 181 LEU A C 1
ATOM 1442 O O . LEU A 1 181 ? 28.406 30.323 -12.721 1.00 90.50 181 LEU A O 1
ATOM 1446 N N . GLN A 1 182 ? 26.801 30.229 -11.157 1.00 88.12 182 GLN A N 1
ATOM 1447 C CA . GLN A 1 182 ? 27.535 29.379 -10.220 1.00 88.12 182 GLN A CA 1
ATOM 1448 C C . GLN A 1 182 ? 26.876 28.003 -10.136 1.00 88.12 182 GLN A C 1
ATOM 1450 O O . GLN A 1 182 ? 25.653 27.904 -10.058 1.00 88.12 182 GLN A O 1
ATOM 1455 N N . SER A 1 183 ? 27.691 26.946 -10.141 1.00 84.94 183 SER A N 1
ATOM 1456 C CA . SER A 1 183 ? 27.231 25.585 -9.858 1.00 84.94 183 SER A CA 1
ATOM 1457 C C . SER A 1 183 ? 27.193 25.377 -8.348 1.00 84.94 183 SER A C 1
ATOM 1459 O O . SER A 1 183 ? 28.196 25.573 -7.664 1.00 84.94 183 SER A O 1
ATOM 1461 N N . MET A 1 184 ? 26.053 24.937 -7.841 1.00 85.38 184 MET A N 1
ATOM 1462 C CA . MET A 1 184 ? 25.860 24.477 -6.472 1.00 85.38 184 MET A CA 1
ATOM 1463 C C . MET A 1 184 ? 25.390 23.023 -6.492 1.00 85.38 184 MET A C 1
ATOM 1465 O O . MET A 1 184 ? 24.928 22.525 -7.517 1.00 85.38 184 MET A O 1
ATOM 1469 N N . LYS A 1 185 ? 25.517 22.325 -5.365 1.00 84.75 185 LYS A N 1
ATOM 1470 C CA . LYS A 1 185 ? 24.934 20.993 -5.192 1.00 84.75 185 LYS A CA 1
ATOM 1471 C C . LYS A 1 185 ? 23.546 21.146 -4.587 1.00 84.75 185 LYS A C 1
ATOM 1473 O O . LYS A 1 185 ? 23.408 21.732 -3.515 1.00 84.75 185 LYS A O 1
ATOM 1478 N N . ALA A 1 186 ? 22.535 20.655 -5.286 1.00 83.62 186 ALA A N 1
ATOM 1479 C CA . ALA A 1 186 ? 21.216 20.439 -4.724 1.00 83.62 186 ALA A CA 1
ATOM 1480 C C . ALA A 1 186 ? 21.127 18.989 -4.270 1.00 83.62 186 ALA A C 1
ATOM 1482 O O . ALA A 1 186 ? 21.522 18.084 -5.008 1.00 83.62 186 ALA A O 1
ATOM 1483 N N . SER A 1 187 ? 20.614 18.778 -3.064 1.00 85.50 187 SER A N 1
ATOM 1484 C CA . SER A 1 187 ? 20.295 17.443 -2.592 1.00 85.50 187 SER A CA 1
ATOM 1485 C C . SER A 1 187 ? 18.914 17.419 -1.966 1.00 85.50 187 SER A C 1
ATOM 1487 O O . SER A 1 187 ? 18.578 18.288 -1.161 1.00 85.50 187 SER A O 1
ATOM 1489 N N . PHE A 1 188 ? 18.143 16.405 -2.333 1.00 83.81 188 PHE A N 1
ATOM 1490 C CA . PHE A 1 188 ? 16.823 16.134 -1.790 1.00 83.81 188 PHE A CA 1
ATOM 1491 C C . PHE A 1 188 ? 16.850 14.777 -1.120 1.00 83.81 188 PHE A C 1
ATOM 1493 O O . PHE A 1 188 ? 17.436 13.820 -1.636 1.00 83.81 188 PHE A O 1
ATOM 1500 N N . GLU A 1 189 ? 16.206 14.710 0.032 1.00 88.38 189 GLU A N 1
ATOM 1501 C CA . GLU A 1 189 ? 16.070 13.485 0.792 1.00 88.38 189 GLU A CA 1
ATOM 1502 C C . GLU A 1 189 ? 14.594 13.235 1.072 1.00 88.38 189 GLU A C 1
ATOM 1504 O O . GLU A 1 189 ? 13.874 14.111 1.543 1.00 88.38 189 GLU A O 1
ATOM 1509 N N . THR A 1 190 ? 14.127 12.032 0.765 1.00 86.69 190 THR A N 1
ATOM 1510 C CA . THR A 1 190 ? 12.780 11.587 1.098 1.00 86.69 190 THR A CA 1
ATOM 1511 C C . THR A 1 190 ? 12.876 10.387 2.018 1.00 86.69 190 THR A C 1
ATOM 1513 O O . THR A 1 190 ? 13.419 9.351 1.639 1.00 86.69 190 THR A O 1
ATOM 1516 N N . VAL A 1 191 ? 12.304 10.506 3.212 1.00 84.25 191 VAL A N 1
ATOM 1517 C CA . VAL A 1 191 ? 12.221 9.426 4.195 1.00 84.25 191 VAL A CA 1
ATOM 1518 C C . VAL A 1 191 ? 10.774 8.981 4.314 1.00 84.25 191 VAL A C 1
ATOM 1520 O O . VAL A 1 191 ? 9.885 9.763 4.647 1.00 84.25 191 VAL A O 1
ATOM 1523 N N . LYS A 1 192 ? 10.526 7.703 4.065 1.00 85.75 192 LYS A N 1
ATOM 1524 C CA . LYS A 1 192 ? 9.234 7.050 4.225 1.00 85.75 192 LYS A CA 1
ATOM 1525 C C . LYS A 1 192 ? 9.338 5.998 5.319 1.00 85.75 192 LYS A C 1
ATOM 1527 O O . LYS A 1 192 ? 10.253 5.190 5.300 1.00 85.75 192 LYS A O 1
ATOM 1532 N N . ASN A 1 193 ? 8.386 5.963 6.245 1.00 81.19 193 ASN A N 1
ATOM 1533 C CA . ASN A 1 193 ? 8.330 4.937 7.294 1.00 81.19 193 ASN A CA 1
ATOM 1534 C C . ASN A 1 193 ? 6.922 4.344 7.392 1.00 81.19 193 ASN A C 1
ATOM 1536 O O . ASN A 1 193 ? 6.193 4.653 8.333 1.00 81.19 193 ASN A O 1
ATOM 1540 N N . GLY A 1 194 ? 6.510 3.594 6.361 1.00 72.62 194 GLY A N 1
ATOM 1541 C CA . GLY A 1 194 ? 5.203 2.925 6.243 1.00 72.62 194 GLY A CA 1
ATOM 1542 C C . GLY A 1 194 ? 3.978 3.853 6.157 1.00 72.62 194 GLY A C 1
ATOM 1543 O O . GLY A 1 194 ? 3.188 3.757 5.222 1.00 72.62 194 GLY A O 1
ATOM 1544 N N . ARG A 1 195 ? 3.835 4.774 7.112 1.00 70.44 195 ARG A N 1
ATOM 1545 C CA . ARG A 1 195 ? 2.696 5.670 7.340 1.00 70.44 195 ARG A CA 1
ATOM 1546 C C . ARG A 1 195 ? 2.970 7.135 6.992 1.00 70.44 195 ARG A C 1
ATOM 1548 O O . ARG A 1 195 ? 2.029 7.865 6.703 1.00 70.44 195 ARG A O 1
ATOM 1555 N N . PHE A 1 196 ? 4.230 7.564 7.011 1.00 72.12 196 PHE A N 1
ATOM 1556 C CA . PHE A 1 196 ? 4.614 8.963 6.802 1.00 72.12 196 PHE A CA 1
ATOM 1557 C C . PHE A 1 196 ? 5.652 9.095 5.694 1.00 72.12 196 PHE A C 1
ATOM 1559 O O . PHE A 1 196 ? 6.449 8.178 5.492 1.00 72.12 196 PHE A O 1
ATOM 1566 N N . ILE A 1 197 ? 5.626 10.236 5.006 1.00 83.88 197 ILE A N 1
ATOM 1567 C CA . ILE A 1 197 ? 6.630 10.671 4.035 1.00 83.88 197 ILE A CA 1
ATOM 1568 C C . ILE A 1 197 ? 7.125 12.037 4.509 1.00 83.88 197 ILE A C 1
ATOM 1570 O O . ILE A 1 197 ? 6.317 12.930 4.758 1.00 83.88 197 ILE A O 1
ATOM 1574 N N . MET A 1 198 ? 8.435 12.171 4.658 1.00 84.69 198 MET A N 1
ATOM 1575 C CA . MET A 1 198 ? 9.121 13.410 4.993 1.00 84.69 198 MET A CA 1
ATOM 1576 C C . MET A 1 198 ? 10.053 13.757 3.844 1.00 84.69 198 MET A C 1
ATOM 1578 O O . MET A 1 198 ? 10.818 12.902 3.404 1.00 84.69 198 MET A O 1
ATOM 1582 N N . GLU A 1 199 ? 9.982 14.992 3.371 1.00 86.06 199 GLU A N 1
ATOM 1583 C CA . GLU A 1 199 ? 10.912 15.533 2.387 1.00 86.06 199 GLU A CA 1
ATOM 1584 C C . GLU A 1 199 ? 11.802 16.555 3.089 1.00 86.06 199 GLU A C 1
ATOM 1586 O O . GLU A 1 199 ? 11.306 17.442 3.784 1.00 86.06 199 GLU A O 1
ATOM 1591 N N . VAL A 1 200 ? 13.112 16.393 2.948 1.00 82.81 200 VAL A N 1
ATOM 1592 C CA . VAL A 1 200 ? 14.122 17.284 3.506 1.00 82.81 200 VAL A CA 1
ATOM 1593 C C . VAL A 1 200 ? 14.828 17.963 2.341 1.00 82.81 200 VAL A C 1
ATOM 1595 O O . VAL A 1 200 ? 15.571 17.333 1.581 1.00 82.81 200 VAL A O 1
ATOM 1598 N N . ASP A 1 201 ? 14.581 19.264 2.208 1.00 82.19 201 ASP A N 1
ATOM 1599 C CA . ASP A 1 201 ? 15.309 20.138 1.297 1.00 82.19 201 ASP A CA 1
ATOM 1600 C C . ASP A 1 201 ? 16.565 20.652 2.010 1.00 82.19 201 ASP A C 1
ATOM 1602 O O . ASP A 1 201 ? 16.520 21.504 2.900 1.00 82.19 201 ASP A O 1
ATOM 1606 N N . HIS A 1 202 ? 17.721 20.123 1.614 1.00 79.38 202 HIS A N 1
ATOM 1607 C CA . HIS A 1 202 ? 18.997 20.490 2.228 1.00 79.38 202 HIS A CA 1
ATOM 1608 C C . HIS A 1 202 ? 19.457 21.909 1.863 1.00 79.38 202 HIS A C 1
ATOM 1610 O O . HIS A 1 202 ? 20.355 22.445 2.522 1.00 79.38 202 HIS A O 1
ATOM 1616 N N . GLN A 1 203 ? 18.869 22.531 0.834 1.00 76.38 203 GLN A N 1
ATOM 1617 C CA . GLN A 1 203 ? 19.173 23.913 0.461 1.00 76.38 203 GLN A CA 1
ATOM 1618 C C . GLN A 1 203 ? 18.449 24.911 1.353 1.00 76.38 203 GLN A C 1
ATOM 1620 O O . GLN A 1 203 ? 19.034 25.909 1.777 1.00 76.38 203 GLN A O 1
ATOM 1625 N N . ASN A 1 204 ? 17.187 24.627 1.649 1.00 72.38 204 ASN A N 1
ATOM 1626 C CA . ASN A 1 204 ? 16.334 25.466 2.469 1.00 72.38 204 ASN A CA 1
ATOM 1627 C C . ASN A 1 204 ? 16.181 24.818 3.838 1.00 72.38 204 ASN A C 1
ATOM 1629 O O . ASN A 1 204 ? 15.091 24.374 4.161 1.00 72.38 204 ASN A O 1
ATOM 1633 N N . LYS A 1 205 ? 17.272 24.745 4.618 1.00 53.09 205 LYS A N 1
ATOM 1634 C CA . LYS A 1 205 ? 17.279 24.188 5.984 1.00 53.09 205 LYS A CA 1
ATOM 1635 C C . LYS A 1 205 ? 16.224 24.874 6.873 1.00 53.09 205 LYS A C 1
ATOM 1637 O O . LYS A 1 205 ? 16.548 25.810 7.603 1.00 53.09 205 LYS A O 1
ATOM 1642 N N . THR A 1 206 ? 14.985 24.417 6.791 1.00 49.00 206 THR A N 1
ATOM 1643 C CA . THR A 1 206 ? 13.833 24.780 7.619 1.00 49.00 206 THR A CA 1
ATOM 1644 C C . THR A 1 206 ? 13.367 23.554 8.364 1.00 49.00 206 THR A C 1
ATOM 1646 O O . THR A 1 206 ? 13.280 22.493 7.707 1.00 49.00 206 THR A O 1
#

Secondary structure (DSSP, 8-state):
--TTHHHHHHHHHHHHTT---HHHHHHHHHHHHH-HHHHHHHHHHHHHHHHHHHHHHHHHHHHHHHHHHHHHHHHHHHHHHHHHHHHHHHHHTTSHHHHHHHHHHHHHHHHHHHHGGGS---GGGTTTHHHHHHH-SEEEEEEEE-GGG--EEEEEEEETTTTEEEEEEEEEEEEEETTEEEEEEEEEEEEEETTEEEEEESSS--

pLDDT: mean 83.8, std 13.46, range [46.0, 98.44]

Radius of gyration: 30.4 Å; chains: 1; boundin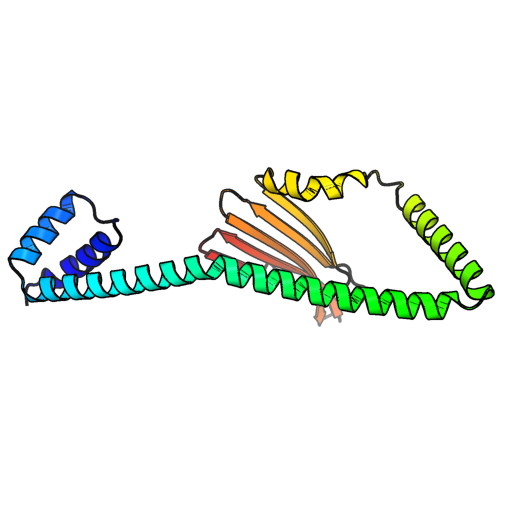g box: 71×54×77 Å

Sequence (206 aa):
MNPDCPRIRDYTSDAISGILPEADERALREHLDGCADCRRYAETLKQQDAILADHFARIDADMPARRSHVLRAIDAVCEAQQWNVFVVARGILTTPLTRIAAAILIVVTILALWQMEDGTTTAYALSDVPKLLGQARTIHLRRRHFPNGQVVHLEDWWDSESGGAYHYWEWPEYKQGPNGLQSMKASFETVKNGRFIMEVDHQNKT

Foldseek 3Di:
DDPCLVVLLVLLVCVLVVNHDPVVVVVNVVVCVVDVVSVVSSVVVNVVSVVVVVVVVVVVVCVVVVVVVVVVVVVVVVVVVVVVVVVVVVVQPPDPVSVVVVVVVVVVVVVVVVVVCVPPDDPVCPVCVVVVVVVDQKDWDWDWDQPPNFTKIWIWMAGPVQRKIKIKIWDWDWDQDPVGTDTDIWMWMWIDGPPDIDIDGPVPHD